Protein AF-A0A938UMV5-F1 (afdb_monomer_lite)

Structure (mmCIF, N/CA/C/O backbone):
data_AF-A0A938UMV5-F1
#
_entry.id   AF-A0A938UMV5-F1
#
loop_
_atom_site.group_PDB
_atom_site.id
_atom_site.type_symbol
_atom_site.label_atom_id
_atom_site.label_alt_id
_atom_site.label_comp_id
_atom_site.label_asym_id
_atom_site.label_entity_id
_atom_site.label_seq_id
_atom_site.pdbx_PDB_ins_code
_atom_site.Cartn_x
_atom_site.Cartn_y
_atom_site.Cartn_z
_atom_site.occupancy
_atom_site.B_iso_or_equiv
_atom_site.auth_seq_id
_atom_site.auth_comp_id
_atom_site.auth_asym_id
_atom_site.auth_atom_id
_atom_site.pdbx_PDB_model_num
ATOM 1 N N . MET A 1 1 ? 3.051 16.834 4.756 1.00 40.03 1 MET A N 1
ATOM 2 C CA . MET A 1 1 ? 2.366 15.626 5.254 1.00 40.03 1 MET A CA 1
ATOM 3 C C . MET A 1 1 ? 1.814 15.990 6.620 1.00 40.03 1 MET A C 1
ATOM 5 O O . MET A 1 1 ? 2.594 16.422 7.460 1.00 40.03 1 MET A O 1
ATOM 9 N N . HIS A 1 2 ? 0.491 15.994 6.785 1.00 41.12 2 HIS A N 1
ATOM 10 C CA . HIS A 1 2 ? -0.139 16.382 8.047 1.00 41.12 2 HIS A CA 1
ATOM 11 C C . HIS A 1 2 ? 0.081 15.260 9.055 1.00 41.12 2 HIS A C 1
ATOM 13 O O . HIS A 1 2 ? -0.549 14.214 8.953 1.00 41.12 2 HIS A O 1
ATOM 19 N N . VAL A 1 3 ? 0.996 15.466 9.998 1.00 47.75 3 VAL A N 1
ATOM 20 C CA . VAL A 1 3 ? 1.009 14.663 11.218 1.00 47.75 3 VAL A CA 1
ATOM 21 C C . VAL A 1 3 ? -0.247 15.066 11.983 1.00 47.75 3 VAL A C 1
ATOM 23 O O . VAL A 1 3 ? -0.374 16.256 12.292 1.00 47.75 3 VAL A O 1
ATOM 26 N N . PRO A 1 4 ? -1.206 14.162 12.240 1.00 54.50 4 PRO A N 1
ATOM 27 C CA . PRO A 1 4 ? -2.363 14.540 13.024 1.00 54.50 4 PRO A CA 1
ATOM 28 C C . PRO A 1 4 ? -1.854 14.935 14.411 1.00 54.50 4 PRO A C 1
ATOM 30 O O . PRO A 1 4 ? -1.289 14.119 15.130 1.00 54.50 4 PRO A O 1
ATOM 33 N N . SER A 1 5 ? -2.053 16.190 14.805 1.00 61.31 5 SER A N 1
ATOM 34 C CA . SER A 1 5 ? -1.908 16.628 16.199 1.00 61.31 5 SER A CA 1
ATOM 35 C C . SER A 1 5 ? -3.094 16.159 17.057 1.00 61.31 5 SER A C 1
ATOM 37 O O . SER A 1 5 ? -3.400 16.769 18.078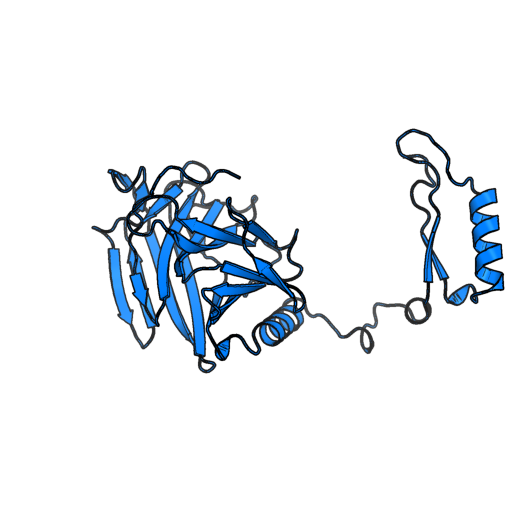 1.00 61.31 5 SER A O 1
ATOM 39 N N . PHE A 1 6 ? -3.831 15.153 16.582 1.00 73.25 6 PHE A N 1
ATOM 40 C CA . PHE A 1 6 ? -5.151 14.768 17.043 1.00 73.25 6 PHE A CA 1
ATOM 41 C C . PHE A 1 6 ? -5.253 13.246 17.084 1.00 73.25 6 PHE A C 1
ATOM 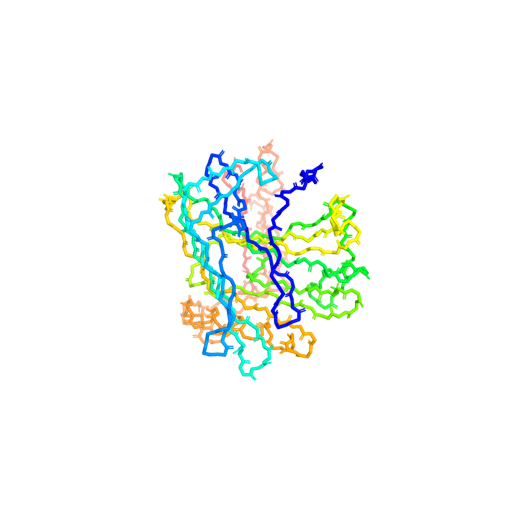43 O O . PHE A 1 6 ? -5.018 12.571 16.082 1.00 73.25 6 PHE A O 1
ATOM 50 N N . ASP A 1 7 ? -5.626 12.729 18.248 1.00 85.50 7 ASP A N 1
ATOM 51 C CA . ASP A 1 7 ? -5.891 11.315 18.475 1.00 85.50 7 ASP A CA 1
ATOM 52 C C . ASP A 1 7 ? -7.374 11.019 18.202 1.00 85.50 7 ASP A C 1
ATOM 54 O O . ASP A 1 7 ? -8.261 11.568 18.859 1.00 85.50 7 ASP A O 1
ATOM 58 N N . LEU A 1 8 ? -7.643 10.145 17.227 1.00 88.19 8 LEU A N 1
ATOM 59 C CA . LEU A 1 8 ? -8.998 9.702 16.877 1.00 88.19 8 LEU A CA 1
ATOM 60 C C . LEU A 1 8 ? -9.601 8.747 17.916 1.00 88.19 8 LEU A C 1
ATOM 62 O O . LEU A 1 8 ? -10.798 8.458 17.840 1.00 88.19 8 LEU A O 1
ATOM 66 N N . ARG A 1 9 ? -8.802 8.296 18.894 1.00 92.81 9 ARG A N 1
ATOM 67 C CA . ARG A 1 9 ? -9.193 7.355 19.949 1.00 92.81 9 ARG A CA 1
ATOM 68 C C . ARG A 1 9 ? -9.832 6.092 19.378 1.00 92.81 9 ARG A C 1
ATOM 70 O O . ARG A 1 9 ? -10.812 5.582 19.915 1.00 92.81 9 ARG A O 1
ATOM 77 N N . ASP A 1 10 ? -9.307 5.620 18.247 1.00 94.75 10 ASP A N 1
ATOM 78 C CA . ASP A 1 10 ? -9.815 4.409 17.611 1.00 94.75 10 ASP A CA 1
ATOM 79 C C . ASP A 1 10 ? -9.652 3.221 18.564 1.00 94.75 10 ASP A C 1
ATOM 81 O O . ASP A 1 10 ? -8.567 3.044 19.131 1.00 94.75 10 ASP A O 1
ATOM 85 N N . PRO A 1 11 ? -10.675 2.364 18.710 1.00 96.19 11 PRO A N 1
ATOM 86 C CA . PRO A 1 11 ? -10.523 1.126 19.452 1.00 96.19 11 PRO A CA 1
ATOM 87 C C . PRO A 1 11 ? -9.389 0.271 18.880 1.00 96.19 11 PRO A C 1
ATOM 89 O O . PRO A 1 11 ? -9.145 0.242 17.666 1.00 96.19 11 PRO A O 1
ATOM 92 N N . VAL A 1 12 ? -8.696 -0.429 19.773 1.00 97.25 12 VAL A N 1
ATOM 93 C CA . VAL A 1 12 ? -7.579 -1.306 19.427 1.00 97.25 12 VAL A CA 1
ATOM 94 C C . VAL A 1 12 ? -7.938 -2.741 19.777 1.00 97.25 12 VAL A C 1
ATOM 96 O O . VAL A 1 12 ? -8.395 -3.020 20.885 1.00 97.25 12 VAL A O 1
ATOM 99 N N . PHE A 1 13 ? -7.713 -3.649 18.835 1.00 97.75 13 PHE A N 1
ATOM 100 C CA . PHE A 1 13 ? -7.966 -5.074 18.996 1.00 97.75 13 PHE A CA 1
ATOM 101 C C . PHE A 1 13 ? -6.672 -5.856 18.888 1.00 97.75 13 PHE A C 1
ATOM 103 O O . PHE A 1 13 ? -5.983 -5.791 17.874 1.00 97.75 13 PHE A O 1
ATOM 110 N N . GLU A 1 14 ? -6.372 -6.626 19.923 1.00 97.31 14 GLU A N 1
ATOM 111 C CA . GLU A 1 14 ? -5.185 -7.468 19.970 1.00 97.31 14 GLU A CA 1
ATOM 112 C C . GLU A 1 14 ? -5.532 -8.863 19.436 1.00 97.31 14 GLU A C 1
ATOM 114 O O . GLU A 1 14 ? -6.402 -9.549 19.979 1.00 97.31 14 GLU A O 1
ATOM 119 N N . ALA A 1 15 ? -4.861 -9.294 18.368 1.00 96.69 15 ALA A N 1
ATOM 120 C CA . ALA A 1 15 ? -5.005 -10.639 17.822 1.00 96.69 15 ALA A CA 1
ATOM 121 C C . ALA A 1 15 ? -3.712 -11.091 17.141 1.00 96.69 15 ALA A C 1
ATOM 123 O O . ALA A 1 15 ? -3.054 -10.314 16.454 1.00 96.69 15 ALA A O 1
ATOM 124 N N . PHE A 1 16 ? -3.341 -12.361 17.328 1.00 96.25 16 PHE A N 1
ATOM 125 C CA . PHE A 1 16 ? -2.153 -12.965 16.705 1.00 96.25 16 PHE A CA 1
ATOM 126 C C . PHE A 1 16 ? -0.855 -12.150 16.901 1.00 96.25 16 PHE A C 1
ATOM 128 O O . PHE A 1 16 ? 0.002 -12.099 16.024 1.00 96.25 16 PHE A O 1
ATOM 135 N N . GLY A 1 17 ? -0.718 -11.483 18.053 1.00 94.62 17 GLY A N 1
ATOM 136 C CA . GLY A 1 17 ? 0.448 -10.659 18.386 1.00 94.62 17 GLY A CA 1
ATOM 137 C C . GLY A 1 17 ? 0.487 -9.280 17.717 1.00 94.62 17 GLY A C 1
ATOM 138 O O . GLY A 1 17 ? 1.512 -8.604 17.810 1.00 94.62 17 GLY A O 1
ATOM 139 N N . PHE A 1 18 ? -0.584 -8.854 17.046 1.00 97.50 18 PHE A N 1
ATOM 140 C CA . PHE A 1 18 ? -0.736 -7.523 16.459 1.00 97.50 18 PHE A CA 1
ATOM 141 C C . PHE A 1 18 ? -1.873 -6.744 17.122 1.00 97.50 18 PHE A C 1
ATOM 143 O O . PHE A 1 18 ? -2.911 -7.315 17.457 1.00 97.50 18 PHE A O 1
ATOM 150 N N . ALA A 1 19 ? -1.686 -5.427 17.201 1.00 97.81 19 ALA A N 1
ATOM 151 C CA . ALA A 1 19 ? -2.684 -4.468 17.644 1.00 97.81 19 ALA A CA 1
ATOM 152 C C . ALA A 1 19 ? -3.314 -3.780 16.423 1.00 97.81 19 ALA A C 1
ATOM 154 O O . ALA A 1 19 ? -2.646 -3.006 15.732 1.00 97.81 19 ALA A O 1
ATOM 155 N N . PHE A 1 20 ? -4.585 -4.063 16.147 1.00 98.12 20 PHE A N 1
ATOM 156 C CA . PHE A 1 20 ? -5.313 -3.549 14.988 1.00 98.12 20 PHE A CA 1
ATOM 157 C C . PHE A 1 20 ? -6.275 -2.423 15.367 1.00 98.12 20 PHE A C 1
ATOM 159 O O . PHE A 1 20 ? -7.054 -2.556 16.308 1.00 98.12 20 PHE A O 1
ATOM 166 N N . SER A 1 21 ? -6.310 -1.367 14.560 1.00 97.94 21 SER A N 1
ATOM 167 C CA . SER A 1 21 ? -7.427 -0.416 14.495 1.00 97.94 21 SER A CA 1
ATOM 168 C C . SER A 1 21 ? -7.918 -0.284 13.061 1.00 97.94 21 SER A C 1
ATOM 170 O O . SER A 1 21 ? -7.196 -0.598 12.115 1.00 97.94 21 SER A O 1
ATOM 172 N N . VAL A 1 22 ? -9.144 0.206 12.892 1.00 98.19 22 VAL A N 1
ATOM 173 C CA . VAL A 1 22 ? -9.749 0.403 11.574 1.00 98.19 22 VAL A CA 1
ATOM 174 C C . VAL A 1 22 ? -10.335 1.803 11.471 1.00 98.19 22 VAL A C 1
ATOM 176 O O . VAL A 1 22 ? -11.007 2.261 12.393 1.00 98.19 22 VAL A O 1
ATOM 179 N N . GLN A 1 23 ? -10.106 2.450 10.330 1.00 98.06 23 GLN A N 1
ATOM 180 C CA . GLN A 1 23 ? -10.763 3.694 9.946 1.00 98.06 23 GLN A CA 1
ATOM 181 C C . GLN A 1 23 ? -11.429 3.549 8.574 1.00 98.06 23 GLN A C 1
ATOM 183 O O . GLN A 1 23 ? -10.901 2.895 7.666 1.00 98.06 23 GLN A O 1
ATOM 188 N N . VAL A 1 24 ? -12.569 4.214 8.411 1.00 98.38 24 VAL A N 1
ATOM 189 C CA . VAL A 1 24 ? -13.310 4.336 7.153 1.00 98.38 24 VAL A CA 1
ATOM 190 C C . VAL A 1 24 ? -13.239 5.791 6.713 1.00 98.38 24 VAL A C 1
ATOM 192 O O . VAL A 1 24 ? -13.681 6.686 7.431 1.00 98.38 24 VAL A O 1
ATOM 195 N N . VAL A 1 25 ? -12.659 6.046 5.545 1.00 97.88 25 VAL A N 1
ATOM 196 C CA . VAL A 1 25 ? -12.483 7.400 5.013 1.00 97.88 25 VAL A CA 1
ATOM 197 C C . VAL A 1 25 ? -13.457 7.595 3.864 1.00 97.88 25 VAL A C 1
ATOM 199 O O . VAL A 1 25 ? -13.365 6.931 2.829 1.00 97.88 25 VAL A O 1
ATOM 202 N N . THR A 1 26 ? -14.386 8.523 4.036 1.00 98.00 26 THR A N 1
ATOM 203 C CA . THR A 1 26 ? -15.354 8.910 3.012 1.00 98.00 26 THR A CA 1
ATOM 204 C C . THR A 1 26 ? -14.913 10.185 2.306 1.00 98.00 26 THR A C 1
ATOM 206 O O . THR A 1 26 ? -13.878 10.779 2.616 1.00 98.00 26 THR A O 1
ATOM 209 N N . LEU A 1 27 ? -15.699 10.624 1.326 1.00 96.25 27 LEU A N 1
ATOM 210 C CA . LEU A 1 27 ? -15.511 11.937 0.706 1.00 96.25 27 LEU A CA 1
ATOM 211 C C . LEU A 1 27 ? -15.832 13.108 1.648 1.00 96.25 27 LEU A C 1
ATOM 213 O O . LEU A 1 27 ? -15.450 14.236 1.345 1.00 96.25 27 LEU A O 1
ATOM 217 N N . ALA A 1 28 ? -16.533 12.856 2.756 1.00 95.94 28 ALA A N 1
ATOM 218 C CA . ALA A 1 28 ? -16.971 13.888 3.690 1.00 95.94 28 ALA A CA 1
ATOM 219 C C . ALA A 1 28 ? -16.242 13.838 5.037 1.00 95.94 28 ALA A C 1
ATOM 221 O O . ALA A 1 28 ? -16.106 14.875 5.683 1.00 95.94 28 ALA A O 1
ATOM 222 N N . ASN A 1 29 ? -15.796 12.659 5.483 1.00 95.56 29 ASN A N 1
ATOM 223 C CA . ASN A 1 29 ? -15.302 12.485 6.844 1.00 95.56 29 ASN A CA 1
ATOM 224 C C . ASN A 1 29 ? -14.325 11.306 6.992 1.00 95.56 29 ASN A C 1
ATOM 226 O O . ASN A 1 29 ? -14.185 10.458 6.109 1.00 95.56 29 ASN A O 1
ATOM 230 N N . VAL A 1 30 ? -13.668 11.245 8.150 1.00 95.75 30 VAL A N 1
ATOM 231 C CA . VAL A 1 30 ? -12.916 10.080 8.623 1.00 95.75 30 VAL A CA 1
ATOM 232 C C . VAL A 1 30 ? -13.626 9.527 9.848 1.00 95.75 30 VAL A C 1
ATOM 234 O O . VAL A 1 30 ? -13.804 10.228 10.845 1.00 95.75 30 VAL A O 1
ATOM 237 N N . TYR A 1 31 ? -13.994 8.256 9.774 1.00 97.69 31 TYR A N 1
ATOM 238 C CA . TYR A 1 31 ? -14.643 7.539 10.854 1.00 97.69 31 TYR A CA 1
ATOM 239 C C . TYR A 1 31 ? -13.695 6.515 11.468 1.00 97.69 31 TYR A C 1
ATOM 241 O O . TYR A 1 31 ? -13.081 5.727 10.750 1.00 97.69 31 TYR A O 1
ATOM 249 N N . GLY A 1 32 ? -13.627 6.492 12.794 1.00 96.94 32 GLY A N 1
ATOM 250 C CA . GLY A 1 32 ? -13.288 5.285 13.536 1.00 96.94 32 GLY A CA 1
ATOM 251 C C . GLY A 1 32 ? -14.525 4.395 13.679 1.00 96.94 32 GLY A C 1
ATOM 252 O O . GLY A 1 32 ? -15.639 4.760 13.295 1.00 96.94 32 GLY A O 1
ATOM 253 N N . ILE A 1 33 ? -14.349 3.220 14.261 1.00 97.00 33 ILE A N 1
ATOM 254 C CA . ILE A 1 33 ? -15.467 2.347 14.643 1.00 97.00 33 ILE A CA 1
ATOM 255 C C . ILE A 1 33 ? -16.024 2.756 16.013 1.00 97.00 33 ILE A C 1
ATOM 257 O O . ILE A 1 33 ? -15.273 3.217 16.872 1.00 97.00 33 ILE A O 1
ATOM 261 N N . ASP A 1 34 ? -17.325 2.559 16.226 1.00 97.69 34 ASP A N 1
ATOM 262 C CA . ASP A 1 34 ? -17.979 2.827 17.510 1.00 97.69 34 ASP A CA 1
ATOM 263 C C . ASP A 1 34 ? -17.745 1.667 18.503 1.00 97.69 34 ASP A C 1
ATOM 265 O O . ASP A 1 34 ? -18.286 0.573 18.288 1.00 97.69 34 ASP A O 1
ATOM 269 N N . PRO A 1 35 ? -16.985 1.858 19.599 1.00 96.25 35 PRO A N 1
ATOM 270 C CA . PRO A 1 35 ? -16.697 0.790 20.556 1.00 96.25 35 PRO A CA 1
ATOM 271 C C . PRO A 1 35 ? -17.947 0.229 21.243 1.00 96.25 35 PRO A C 1
ATOM 273 O O . PRO A 1 35 ? -17.983 -0.962 21.545 1.00 96.25 35 PRO A O 1
ATOM 276 N N . GLU A 1 36 ? -18.990 1.037 21.454 1.00 97.00 36 GLU A N 1
ATOM 277 C CA . GLU A 1 36 ? -20.221 0.600 22.134 1.00 97.00 36 GLU A CA 1
ATOM 278 C C . GLU A 1 36 ? -21.055 -0.347 21.261 1.00 97.00 36 GLU A C 1
ATOM 280 O O . GLU A 1 36 ? -21.843 -1.154 21.759 1.00 97.00 36 GLU A O 1
ATOM 285 N N . ARG A 1 37 ? -20.856 -0.279 19.941 1.00 97.56 37 ARG A N 1
ATOM 286 C CA . ARG A 1 37 ? -21.568 -1.080 18.937 1.00 97.56 37 ARG A CA 1
ATOM 287 C C . ARG A 1 37 ? -20.663 -2.073 18.216 1.00 97.56 37 ARG A C 1
ATOM 289 O O . ARG A 1 37 ? -21.016 -2.542 17.126 1.00 97.56 37 ARG A O 1
ATOM 296 N N . THR A 1 38 ? -19.535 -2.415 18.835 1.00 98.12 38 THR A N 1
ATOM 297 C CA . THR A 1 38 ? -18.531 -3.331 18.294 1.00 98.12 38 THR A CA 1
ATOM 298 C C . THR A 1 38 ? -18.399 -4.594 19.135 1.00 98.12 38 THR A C 1
ATOM 300 O O . THR A 1 38 ? -18.443 -4.565 20.363 1.00 98.12 38 THR A O 1
ATOM 303 N N . ARG A 1 39 ? -18.212 -5.734 18.465 1.00 97.50 39 ARG A N 1
ATOM 304 C CA . ARG A 1 39 ? -17.871 -7.012 19.095 1.00 97.50 39 ARG A CA 1
ATOM 305 C C . ARG A 1 39 ? -16.661 -7.625 18.410 1.00 97.50 39 ARG A C 1
ATOM 307 O O . ARG A 1 39 ? -16.662 -7.789 17.193 1.00 97.50 39 ARG A O 1
ATOM 314 N N . ALA A 1 40 ? -15.676 -8.020 19.206 1.00 97.25 40 ALA A N 1
ATOM 315 C CA . ALA A 1 40 ? -14.508 -8.772 18.771 1.00 97.25 40 ALA A CA 1
ATOM 316 C C . ALA A 1 40 ? -14.552 -10.183 19.370 1.00 97.25 40 ALA A C 1
ATOM 318 O O . ALA A 1 40 ? -14.845 -10.338 20.555 1.00 97.25 40 ALA A O 1
ATOM 319 N N . HIS A 1 41 ? -14.321 -11.211 18.559 1.00 97.38 41 HIS A N 1
ATOM 320 C CA . HIS A 1 41 ? -14.395 -12.608 18.990 1.00 97.38 41 HIS A CA 1
ATOM 321 C C . HIS A 1 41 ? -13.581 -13.527 18.074 1.00 97.38 41 HIS A C 1
ATOM 323 O O . HIS A 1 41 ? -13.258 -13.174 16.942 1.00 97.38 41 HIS A O 1
ATOM 329 N N . GLY A 1 42 ? -13.251 -14.719 18.574 1.00 96.38 42 GLY A N 1
ATOM 330 C CA . GLY A 1 42 ? -12.723 -15.800 17.748 1.00 96.38 42 GLY A CA 1
ATOM 331 C C . GLY A 1 42 ? -13.855 -16.562 17.054 1.00 96.38 42 GLY A C 1
ATOM 332 O O . GLY A 1 42 ? -14.858 -16.882 17.690 1.00 96.38 42 GLY A O 1
ATOM 333 N N . GLU A 1 43 ? -13.691 -16.878 15.772 1.00 93.19 43 GLU A N 1
ATOM 334 C CA . GLU A 1 43 ? -14.655 -17.644 14.975 1.00 93.19 43 GLU A CA 1
ATOM 335 C C . GLU A 1 43 ? -13.909 -18.581 14.012 1.00 93.19 43 GLU A C 1
ATOM 337 O O . GLU A 1 43 ? -13.274 -18.134 13.058 1.00 93.19 43 GLU A O 1
ATOM 342 N N . GLY A 1 44 ? -13.966 -19.896 14.259 1.00 88.81 44 GLY A N 1
ATOM 343 C CA . GLY A 1 44 ? -13.383 -20.899 13.355 1.00 88.81 44 GLY A CA 1
ATOM 344 C C . GLY A 1 44 ? -11.866 -20.774 13.158 1.00 88.81 44 GLY A C 1
ATOM 345 O O . GLY A 1 44 ? -11.381 -20.973 12.051 1.00 88.81 44 GLY A O 1
ATOM 346 N N . GLY A 1 45 ? -11.122 -20.393 14.202 1.00 92.50 45 GLY A N 1
ATOM 347 C CA . GLY A 1 45 ? -9.674 -20.148 14.121 1.00 92.50 45 GLY A CA 1
ATOM 348 C C . GLY A 1 45 ? -9.290 -18.771 13.566 1.00 92.50 45 GLY A C 1
ATOM 349 O O . GLY A 1 45 ? -8.113 -18.423 13.585 1.00 92.50 45 GLY A O 1
ATOM 350 N N . ALA A 1 46 ? -10.265 -17.969 13.133 1.00 97.06 46 ALA A N 1
ATOM 351 C CA . ALA A 1 46 ? -10.080 -16.571 12.771 1.00 97.06 46 ALA A CA 1
ATOM 352 C C . ALA A 1 46 ? -10.391 -15.644 13.952 1.00 97.06 46 ALA A C 1
ATOM 354 O O . ALA A 1 46 ? -11.131 -16.005 14.870 1.00 97.06 46 ALA A O 1
ATOM 355 N N . PHE A 1 47 ? -9.879 -14.420 13.890 1.00 98.38 47 PHE A N 1
ATOM 356 C CA . PHE A 1 47 ? -10.308 -13.312 14.735 1.00 98.38 47 PHE A CA 1
ATOM 357 C C . PHE A 1 47 ? -11.215 -12.380 13.932 1.00 98.38 47 PHE A C 1
ATOM 359 O O . PHE A 1 47 ? -10.870 -11.988 12.817 1.00 98.38 47 PHE A O 1
ATOM 366 N N . VAL A 1 48 ? -12.375 -12.033 14.485 1.00 98.56 48 VAL A N 1
ATOM 367 C CA . VAL A 1 48 ? -13.404 -11.248 13.798 1.00 98.56 48 VAL A CA 1
ATOM 368 C C . VAL A 1 48 ? -13.830 -10.072 14.666 1.00 98.56 48 VAL A C 1
ATOM 370 O O . VAL A 1 48 ? -14.232 -10.247 15.818 1.00 98.56 48 VAL A O 1
ATOM 373 N N . VAL A 1 49 ? -13.808 -8.875 14.085 1.00 98.56 49 VAL A N 1
ATOM 374 C CA . VAL A 1 49 ? -14.396 -7.658 14.647 1.00 98.56 49 VAL A CA 1
ATOM 375 C C . VAL A 1 49 ? -15.580 -7.262 13.779 1.00 98.56 49 VAL A C 1
ATOM 377 O O . VAL A 1 49 ? -15.415 -7.025 12.586 1.00 98.56 49 VAL A O 1
ATOM 380 N N . ARG A 1 50 ? -16.766 -7.167 14.382 1.00 98.56 50 ARG A N 1
ATOM 381 C CA . ARG A 1 50 ? -17.984 -6.658 13.740 1.00 98.56 50 ARG A CA 1
ATOM 382 C C . ARG A 1 50 ? -18.464 -5.419 14.478 1.00 98.56 50 ARG A C 1
ATOM 384 O O . ARG A 1 50 ? -18.800 -5.496 15.661 1.00 98.56 50 ARG A O 1
ATOM 391 N N . ALA A 1 51 ? -18.518 -4.301 13.771 1.00 98.38 51 ALA A N 1
ATOM 392 C CA . ALA A 1 51 ? -19.067 -3.039 14.237 1.00 98.38 51 ALA A CA 1
ATOM 393 C C . ALA A 1 51 ? -20.357 -2.724 13.475 1.00 98.38 51 ALA A C 1
ATOM 395 O O . ALA A 1 51 ? -20.408 -2.843 12.252 1.00 98.38 51 ALA A O 1
ATOM 396 N N . SER A 1 52 ? -21.394 -2.301 14.199 1.00 98.19 52 SER A N 1
ATOM 397 C CA . SER A 1 52 ? -22.670 -1.837 13.621 1.00 98.19 52 SER A CA 1
ATOM 398 C C . SER A 1 52 ? -22.863 -0.321 13.742 1.00 98.19 52 SER A C 1
ATOM 400 O O . SER A 1 52 ? -23.978 0.182 13.601 1.00 98.19 52 SER A O 1
ATOM 402 N N . GLY A 1 53 ? -21.787 0.398 14.055 1.00 97.88 53 GLY A N 1
ATOM 403 C CA . GLY A 1 53 ? -21.758 1.847 14.167 1.00 97.88 53 GLY A CA 1
ATOM 404 C C . GLY A 1 53 ? -20.356 2.382 13.904 1.00 97.88 53 GLY A C 1
ATOM 405 O O . GLY A 1 53 ? -19.355 1.683 14.094 1.00 97.88 53 GLY A O 1
ATOM 406 N N . LEU A 1 54 ? -20.311 3.632 13.465 1.00 98.31 54 LEU A N 1
ATOM 407 C CA . LEU A 1 54 ? -19.099 4.401 13.223 1.00 98.31 54 LEU A CA 1
ATOM 408 C C . LEU A 1 54 ? -19.046 5.589 14.189 1.00 98.31 54 LEU A C 1
ATOM 410 O O . LEU A 1 54 ? -20.065 5.991 14.757 1.00 98.31 54 LEU A O 1
ATOM 414 N N . ALA A 1 55 ? -17.867 6.173 14.369 1.00 97.75 55 ALA A N 1
ATOM 415 C CA . ALA A 1 55 ? -17.677 7.331 15.229 1.00 97.75 55 ALA A CA 1
ATOM 416 C C . ALA A 1 55 ? -16.682 8.333 14.634 1.00 97.75 55 ALA A C 1
ATOM 418 O O . ALA A 1 55 ? -15.740 7.954 13.944 1.00 97.75 55 ALA A O 1
ATOM 419 N N . SER A 1 56 ? -16.875 9.621 14.910 1.00 95.81 56 SER A N 1
ATOM 420 C CA . SER A 1 56 ? -15.974 10.699 14.475 1.00 95.81 56 SER A CA 1
ATOM 421 C C . SER A 1 56 ? -15.599 11.619 15.638 1.00 95.81 56 SER A C 1
ATOM 423 O O . SER A 1 56 ? -16.005 11.404 16.785 1.00 95.81 56 SER A O 1
ATOM 425 N N . ALA A 1 57 ? -14.783 12.638 15.344 1.00 92.62 57 ALA A N 1
ATOM 426 C CA . ALA A 1 57 ? -14.362 13.661 16.304 1.00 92.62 57 ALA A CA 1
ATOM 427 C C . ALA A 1 57 ? -13.735 13.080 17.591 1.00 92.62 57 ALA A C 1
ATOM 429 O O . ALA A 1 57 ? -13.996 13.550 18.697 1.00 92.62 57 ALA A O 1
ATOM 430 N N . GLY A 1 58 ? -12.903 12.040 17.462 1.00 91.12 58 GLY A N 1
ATOM 431 C CA . GLY A 1 58 ? -12.255 11.412 18.618 1.00 91.12 58 GLY A CA 1
ATOM 432 C C . GLY A 1 58 ? -13.229 10.624 19.495 1.00 91.12 58 GLY A C 1
ATOM 433 O O . GLY A 1 58 ? -13.177 10.739 20.718 1.00 91.12 58 GLY A O 1
ATOM 434 N N . GLN A 1 59 ? -14.140 9.866 18.873 1.00 95.19 59 GLN A N 1
ATOM 435 C CA . GLN A 1 59 ? -15.189 9.082 19.541 1.00 95.19 59 GLN A CA 1
ATOM 436 C C . GLN A 1 59 ? -16.263 9.922 20.256 1.00 95.19 59 GLN A C 1
ATOM 438 O O . GLN A 1 59 ? -16.897 9.439 21.194 1.00 95.19 59 GLN A O 1
ATOM 443 N N . GLN A 1 60 ? -16.509 11.165 19.833 1.00 94.62 60 GLN A N 1
ATOM 444 C CA . GLN A 1 60 ? -17.536 12.031 20.442 1.00 94.62 60 GLN A CA 1
ATOM 445 C C . GLN A 1 60 ? -18.882 11.966 19.720 1.00 94.62 60 GLN A C 1
ATOM 447 O O . GLN A 1 60 ? -19.929 12.078 20.350 1.00 94.62 60 GLN A O 1
ATOM 452 N N . GLU A 1 61 ? -18.865 11.745 18.409 1.00 96.69 61 GLU A N 1
ATOM 453 C CA . GLU A 1 61 ? -20.074 11.684 17.590 1.00 96.69 61 GLU A CA 1
ATOM 454 C C . GLU A 1 61 ? -20.282 10.267 17.068 1.00 96.69 61 GLU A C 1
ATOM 456 O O . GLU A 1 61 ? -19.322 9.595 16.689 1.00 96.69 61 GLU A O 1
ATOM 461 N N . ARG A 1 62 ? -21.536 9.805 17.066 1.00 97.62 62 ARG A N 1
ATOM 462 C CA . ARG A 1 62 ? -21.935 8.468 16.613 1.00 97.62 62 ARG A CA 1
ATOM 463 C C . ARG A 1 62 ? -22.650 8.562 15.276 1.00 97.62 62 ARG A C 1
ATOM 465 O O . ARG A 1 62 ? -23.511 9.418 15.092 1.00 97.62 62 ARG A O 1
ATOM 472 N N . HIS A 1 63 ? -22.323 7.644 14.377 1.00 97.94 63 HIS A N 1
ATOM 473 C CA . HIS A 1 63 ? -22.805 7.629 13.001 1.00 97.94 63 HIS A CA 1
ATOM 474 C C . HIS A 1 63 ? -23.299 6.231 12.610 1.00 97.94 63 HIS A C 1
ATOM 476 O O . HIS A 1 63 ? -22.778 5.226 13.111 1.00 97.94 63 HIS A O 1
ATOM 482 N N . PRO A 1 64 ? -24.307 6.129 11.724 1.00 98.00 64 PRO A N 1
ATOM 483 C CA . PRO A 1 64 ? -24.677 4.850 11.137 1.00 98.00 64 PRO A CA 1
ATOM 484 C C . PRO A 1 64 ? -23.574 4.351 10.196 1.00 98.00 64 PRO A C 1
ATOM 486 O O . PRO A 1 64 ? -22.789 5.130 9.664 1.00 98.00 64 PRO A O 1
ATOM 489 N N . GLY A 1 65 ? -23.533 3.039 9.992 1.00 98.19 65 GLY A N 1
ATOM 490 C CA . GLY A 1 65 ? -22.530 2.365 9.176 1.00 98.19 65 GLY A CA 1
ATOM 491 C C . GLY A 1 65 ? -22.134 1.036 9.800 1.00 98.19 65 GLY A C 1
ATOM 492 O O . GLY A 1 65 ? -22.583 0.686 10.895 1.00 98.19 65 GLY A O 1
ATOM 493 N N . SER A 1 66 ? -21.298 0.285 9.101 1.00 98.56 66 SER A N 1
ATOM 494 C CA . SER A 1 66 ? -20.795 -0.991 9.589 1.00 98.56 66 SER A CA 1
ATOM 495 C C . SER A 1 66 ? -19.347 -1.198 9.180 1.00 98.56 66 SER A C 1
ATOM 497 O O . SER A 1 66 ? -18.845 -0.588 8.237 1.00 98.56 66 SER A O 1
ATOM 499 N N . CYS A 1 67 ? -18.652 -2.045 9.926 1.00 98.56 67 CYS A N 1
ATOM 500 C CA . CYS A 1 67 ? -17.304 -2.459 9.586 1.00 98.56 67 CYS A CA 1
ATOM 501 C C . CYS A 1 67 ? -17.094 -3.900 10.034 1.00 98.56 67 CYS A C 1
ATOM 503 O O . CYS A 1 67 ? -17.421 -4.258 11.167 1.00 98.56 67 CYS A O 1
ATOM 505 N N . GLU A 1 68 ? -16.516 -4.715 9.160 1.00 98.69 68 GLU A N 1
ATOM 506 C CA . GLU A 1 68 ? -16.077 -6.064 9.483 1.00 98.69 68 GLU A CA 1
ATOM 507 C C . GLU A 1 68 ? -14.591 -6.207 9.164 1.00 98.69 68 GLU A C 1
ATOM 509 O O . GLU A 1 68 ? -14.170 -6.013 8.024 1.00 98.69 68 GLU A O 1
ATOM 514 N N . LEU A 1 69 ? -13.810 -6.555 10.184 1.00 98.69 69 LEU A N 1
ATOM 515 C CA . LEU A 1 69 ? -12.421 -6.973 10.057 1.00 98.69 69 LEU A CA 1
ATOM 516 C C . LEU A 1 69 ? -12.351 -8.460 10.385 1.00 98.69 69 LEU A C 1
ATOM 518 O O . LEU A 1 69 ? -12.751 -8.876 11.472 1.00 98.69 69 LEU A O 1
ATOM 522 N N . ARG A 1 70 ? -11.792 -9.250 9.476 1.00 98.56 70 ARG A N 1
ATOM 523 C CA . ARG A 1 70 ? -11.536 -10.674 9.685 1.00 98.56 70 ARG A CA 1
ATOM 524 C C . ARG A 1 70 ? -10.061 -10.966 9.450 1.00 98.56 70 ARG A C 1
ATOM 526 O O . ARG A 1 70 ? -9.527 -10.616 8.403 1.00 98.56 70 ARG A O 1
ATOM 533 N N . VAL A 1 71 ? -9.421 -11.595 10.431 1.00 98.56 71 VAL A N 1
ATOM 534 C CA . VAL A 1 71 ? -7.995 -11.939 10.438 1.00 98.56 71 VAL A CA 1
ATOM 535 C C . VAL A 1 71 ? -7.858 -13.452 10.554 1.00 98.56 71 VAL A C 1
ATOM 537 O O . VAL A 1 71 ? -8.296 -14.045 11.540 1.00 98.56 71 VAL A O 1
ATOM 540 N N . GLU A 1 72 ? -7.254 -14.074 9.551 1.00 97.94 72 GLU A N 1
ATOM 541 C CA . GLU A 1 72 ? -7.102 -15.523 9.440 1.00 97.94 72 GLU A CA 1
ATOM 542 C C . GLU A 1 72 ? -5.616 -15.895 9.407 1.00 97.94 72 GLU A C 1
ATOM 544 O O . GLU A 1 72 ? -4.875 -15.346 8.588 1.00 97.94 72 GLU A O 1
ATOM 549 N N . PRO A 1 73 ? -5.149 -16.820 10.259 1.00 96.50 73 PRO A N 1
ATOM 550 C CA . PRO A 1 73 ? -3.795 -17.335 10.146 1.00 96.50 73 PRO A CA 1
ATOM 551 C C . PRO A 1 73 ? -3.669 -18.209 8.893 1.00 96.50 73 PRO A C 1
ATOM 553 O O . PRO A 1 73 ? -4.508 -19.071 8.626 1.00 96.50 73 PRO A O 1
ATOM 556 N N . ALA A 1 74 ? -2.604 -17.997 8.129 1.00 92.06 74 ALA A N 1
ATOM 557 C CA . ALA A 1 74 ? -2.223 -18.829 7.002 1.00 92.06 74 ALA A CA 1
ATOM 558 C C . ALA A 1 74 ? -1.221 -19.917 7.449 1.00 92.06 74 ALA A C 1
ATOM 560 O O . ALA A 1 74 ? -0.514 -19.737 8.445 1.00 92.06 74 ALA A O 1
ATOM 561 N N . PRO A 1 75 ? -1.131 -21.058 6.734 1.00 87.00 75 PRO A N 1
ATOM 562 C CA . PRO A 1 75 ? -0.232 -22.155 7.108 1.00 87.00 75 PRO A CA 1
ATOM 563 C C . PRO A 1 75 ? 1.258 -21.785 7.152 1.00 87.00 75 PRO A C 1
ATOM 565 O O . PRO A 1 75 ? 2.034 -22.459 7.822 1.00 87.00 75 PRO A O 1
ATOM 568 N N . ASP A 1 76 ? 1.655 -20.732 6.439 1.00 87.62 76 ASP A N 1
ATOM 569 C CA . ASP A 1 76 ? 3.018 -20.189 6.386 1.00 87.62 76 ASP A CA 1
ATOM 570 C C . ASP A 1 76 ? 3.335 -19.219 7.543 1.00 87.62 76 ASP A C 1
ATOM 572 O O . ASP A 1 76 ? 4.425 -18.654 7.598 1.00 87.62 76 ASP A O 1
ATOM 576 N N . GLY A 1 77 ? 2.398 -19.026 8.478 1.00 90.62 77 GLY A N 1
ATOM 577 C CA . GLY A 1 77 ? 2.544 -18.124 9.619 1.00 90.62 77 GLY A CA 1
ATOM 578 C C . GLY A 1 77 ? 2.196 -16.664 9.318 1.00 90.62 77 GLY A C 1
ATOM 579 O O . GLY A 1 77 ? 2.210 -15.844 10.237 1.00 90.62 77 GLY A O 1
ATOM 580 N N . ALA A 1 78 ? 1.851 -16.322 8.073 1.00 96.81 78 ALA A N 1
ATOM 581 C CA . ALA A 1 78 ? 1.304 -15.011 7.751 1.00 96.81 78 ALA A CA 1
ATOM 582 C C . ALA A 1 78 ? -0.163 -14.894 8.202 1.00 96.81 78 ALA A C 1
ATOM 584 O O . ALA A 1 78 ? -0.845 -15.877 8.484 1.00 96.81 78 ALA A O 1
ATOM 585 N N . LEU A 1 79 ? -0.673 -13.670 8.252 1.00 98.19 79 LEU A N 1
ATOM 586 C CA . LEU A 1 79 ? -2.068 -13.355 8.525 1.00 98.19 79 LEU A CA 1
ATOM 587 C C . LEU A 1 79 ? -2.714 -12.839 7.251 1.00 98.19 79 LEU A C 1
ATOM 589 O O . LEU A 1 79 ? -2.230 -11.878 6.655 1.00 98.19 79 LEU A O 1
ATOM 593 N N . ARG A 1 80 ? -3.828 -13.440 6.853 1.00 98.19 80 ARG A N 1
ATOM 594 C CA . ARG A 1 80 ? -4.684 -12.947 5.782 1.00 98.19 80 ARG A CA 1
ATOM 595 C C . ARG A 1 80 ? -5.817 -12.129 6.378 1.00 98.19 80 ARG A C 1
ATOM 597 O O . ARG A 1 80 ? -6.500 -12.575 7.294 1.00 98.19 80 ARG A O 1
ATOM 604 N N . ILE A 1 81 ? -6.018 -10.930 5.856 1.00 98.50 81 ILE A N 1
ATOM 605 C CA . ILE A 1 81 ? -6.958 -9.964 6.403 1.00 98.50 81 ILE A CA 1
ATOM 606 C C . ILE A 1 81 ? -7.958 -9.547 5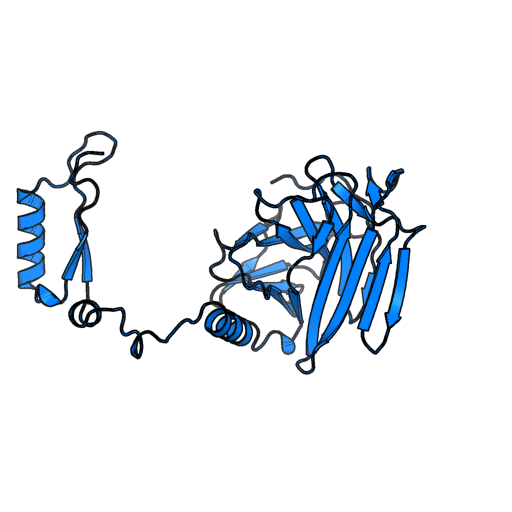.339 1.00 98.50 81 ILE A C 1
ATOM 608 O O . ILE A 1 81 ? -7.597 -9.203 4.212 1.00 98.50 81 ILE A O 1
ATOM 612 N N . HIS A 1 82 ? -9.219 -9.552 5.747 1.00 98.44 82 HIS A N 1
ATOM 613 C CA . HIS A 1 82 ? -10.359 -9.090 4.981 1.00 98.44 82 HIS A CA 1
ATOM 614 C C . HIS A 1 82 ? -10.997 -7.916 5.718 1.00 98.44 82 HIS A C 1
ATOM 616 O O . HIS A 1 82 ? -11.209 -7.982 6.932 1.00 98.44 82 HIS A O 1
ATOM 622 N N . LEU A 1 83 ? -11.279 -6.841 4.985 1.00 98.56 83 LEU A N 1
ATOM 623 C CA . LEU A 1 83 ? -11.862 -5.626 5.535 1.00 98.56 83 LEU A CA 1
ATOM 624 C C . LEU A 1 83 ? -12.992 -5.136 4.632 1.00 98.56 83 LEU A C 1
ATOM 626 O O . LEU A 1 83 ? -12.774 -4.840 3.455 1.00 98.56 83 LEU A O 1
ATOM 630 N N . ARG A 1 84 ? -14.187 -5.020 5.209 1.00 98.62 84 ARG A N 1
ATOM 631 C CA . ARG A 1 84 ? -15.366 -4.441 4.564 1.00 98.62 84 ARG A CA 1
ATOM 632 C C . ARG A 1 84 ? -15.948 -3.344 5.439 1.00 98.62 84 ARG A C 1
ATOM 634 O O . ARG A 1 84 ? -15.967 -3.472 6.661 1.00 98.62 84 ARG A O 1
ATOM 641 N N . ALA A 1 85 ? -16.446 -2.290 4.810 1.00 98.69 85 ALA A N 1
ATOM 642 C CA . ALA A 1 85 ? -17.107 -1.193 5.490 1.00 98.69 85 ALA A CA 1
ATOM 643 C C . ALA A 1 85 ? -18.336 -0.700 4.724 1.00 98.69 85 ALA A C 1
ATOM 645 O O . ALA A 1 85 ? -18.412 -0.803 3.498 1.00 98.69 85 ALA A O 1
ATOM 646 N N . GLU A 1 86 ? -19.262 -0.116 5.472 1.00 98.69 86 GLU A N 1
ATOM 647 C CA . GLU A 1 86 ? -20.401 0.644 4.979 1.00 98.69 86 GLU A CA 1
ATOM 648 C C . GLU A 1 86 ? -20.469 1.979 5.724 1.00 98.69 86 GLU A C 1
ATOM 650 O O . GLU A 1 86 ? -20.319 2.012 6.948 1.00 98.69 86 GLU A O 1
ATOM 655 N N . ALA A 1 87 ? -20.709 3.073 5.004 1.00 98.50 87 ALA A N 1
ATOM 656 C CA . ALA A 1 87 ? -20.798 4.416 5.567 1.00 98.50 87 ALA A CA 1
ATOM 657 C C . ALA A 1 87 ? -21.922 5.245 4.909 1.00 98.50 87 ALA A C 1
ATOM 659 O O . ALA A 1 87 ? -22.390 4.910 3.816 1.00 98.50 87 ALA A O 1
ATOM 660 N N . PRO A 1 88 ? -22.368 6.347 5.545 1.00 97.06 88 PRO A N 1
ATOM 661 C CA . PRO A 1 88 ? -23.445 7.187 5.012 1.00 97.06 88 PRO A CA 1
ATOM 662 C C . PRO A 1 88 ? -23.064 7.892 3.703 1.00 97.06 88 PRO A C 1
ATOM 664 O O . PRO A 1 88 ? -23.901 8.079 2.811 1.00 97.06 88 PRO A O 1
ATOM 667 N N . GLU A 1 89 ? -21.796 8.271 3.561 1.00 98.12 89 GLU A N 1
ATOM 668 C CA . GLU A 1 89 ? -21.238 8.898 2.368 1.00 98.12 89 GLU A CA 1
ATOM 669 C C . GLU A 1 89 ? -20.386 7.913 1.555 1.00 98.12 89 GLU A C 1
ATOM 671 O O . GLU A 1 89 ? -19.938 6.892 2.080 1.00 98.12 89 GLU A O 1
ATOM 676 N N . PRO A 1 90 ? -20.128 8.207 0.265 1.00 98.38 90 PRO A N 1
ATOM 677 C CA . PRO A 1 90 ? -19.241 7.384 -0.543 1.00 98.38 90 PRO A CA 1
ATOM 678 C C . PRO A 1 90 ? -17.856 7.227 0.097 1.00 98.38 90 PRO A C 1
ATOM 680 O O . PRO A 1 90 ? -17.186 8.213 0.422 1.00 98.38 90 PRO A O 1
ATOM 683 N N . ILE A 1 91 ? -17.440 5.976 0.260 1.00 98.56 91 ILE A N 1
ATOM 684 C CA . ILE A 1 91 ? -16.162 5.569 0.826 1.00 98.56 91 ILE A CA 1
ATOM 685 C C . ILE A 1 91 ? -15.083 5.742 -0.238 1.00 98.56 91 ILE A C 1
ATOM 687 O O . ILE A 1 91 ? -15.165 5.193 -1.337 1.00 98.56 91 ILE A O 1
ATOM 691 N N . ARG A 1 92 ? -14.053 6.502 0.123 1.00 98.06 92 ARG A N 1
ATOM 692 C CA . ARG A 1 92 ? -12.845 6.693 -0.674 1.00 98.06 92 ARG A CA 1
ATOM 693 C C . ARG A 1 92 ? -11.841 5.578 -0.403 1.00 98.06 92 ARG A C 1
ATOM 695 O O . ARG A 1 92 ? -11.254 5.027 -1.332 1.00 98.06 92 ARG A O 1
ATOM 702 N N . CYS A 1 93 ? -11.605 5.282 0.873 1.00 98.06 93 CYS A N 1
ATOM 703 C CA . CYS A 1 93 ? -10.672 4.244 1.280 1.00 98.06 93 CYS A CA 1
ATOM 704 C C . CYS A 1 93 ? -11.011 3.662 2.651 1.00 98.06 93 CYS A C 1
ATOM 706 O O . CYS A 1 93 ? -11.660 4.292 3.488 1.00 98.06 93 CYS A O 1
ATOM 708 N N . THR A 1 94 ? -10.510 2.457 2.894 1.00 98.38 94 THR A N 1
ATOM 709 C CA . THR A 1 94 ? -10.419 1.878 4.235 1.00 98.38 94 THR A CA 1
ATOM 710 C C . THR A 1 94 ? -8.967 1.827 4.668 1.00 98.38 94 THR A C 1
ATOM 712 O O . THR A 1 94 ? -8.074 1.558 3.856 1.00 98.38 94 THR A O 1
ATOM 715 N N . LYS A 1 95 ? -8.736 2.049 5.959 1.00 97.94 95 LYS A N 1
ATOM 716 C CA . LYS A 1 95 ? -7.417 2.008 6.576 1.00 97.94 95 LYS A CA 1
ATOM 717 C C . LYS A 1 95 ? -7.423 0.990 7.709 1.00 97.94 95 LYS A C 1
ATOM 719 O O . LYS A 1 95 ? -8.139 1.158 8.692 1.00 97.94 95 LYS A O 1
ATOM 724 N N . LEU A 1 96 ? -6.583 -0.027 7.580 1.00 98.62 96 LEU A N 1
ATOM 725 C CA . LEU A 1 96 ? -6.172 -0.876 8.691 1.00 98.62 96 LEU A CA 1
ATOM 726 C C . LEU A 1 96 ? -4.916 -0.262 9.310 1.00 98.62 96 LEU A C 1
ATOM 728 O O . LEU A 1 96 ? -3.985 0.072 8.587 1.00 98.62 96 LEU A O 1
ATOM 732 N N . VAL A 1 97 ? -4.862 -0.108 10.625 1.00 98.12 97 VAL A N 1
ATOM 733 C CA . VAL A 1 97 ? -3.694 0.444 11.321 1.00 98.12 97 VAL A CA 1
ATOM 734 C C . VAL A 1 97 ? -3.108 -0.633 12.216 1.00 98.12 97 VAL A C 1
ATOM 736 O O . VAL A 1 97 ? -3.794 -1.123 13.111 1.00 98.12 97 VAL A O 1
ATOM 739 N N . LEU A 1 98 ? -1.842 -0.982 11.988 1.00 98.31 98 LEU A N 1
ATOM 740 C CA . LEU A 1 98 ? -1.042 -1.696 12.976 1.00 98.31 98 LEU A CA 1
ATOM 741 C C . LEU A 1 98 ? -0.481 -0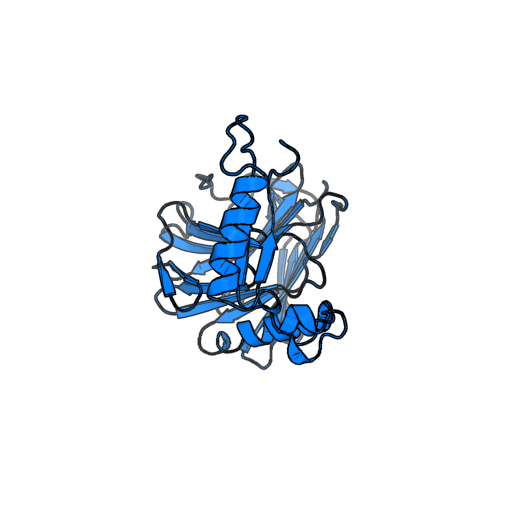.671 13.951 1.00 98.31 98 LEU A C 1
ATOM 743 O O . LEU A 1 98 ? 0.239 0.243 13.541 1.00 98.31 98 LEU A O 1
ATOM 747 N N . ARG A 1 99 ? -0.815 -0.819 15.227 1.00 97.50 99 ARG A N 1
ATOM 748 C CA . ARG A 1 99 ? -0.375 0.075 16.299 1.00 97.50 99 ARG A CA 1
ATOM 749 C C . ARG A 1 99 ? 0.660 -0.599 17.187 1.00 97.50 99 ARG A C 1
ATOM 751 O O . ARG A 1 99 ? 0.806 -1.818 17.183 1.00 97.50 99 ARG A O 1
ATOM 758 N N . GLY A 1 100 ? 1.363 0.208 17.974 1.00 96.44 100 GLY A N 1
ATOM 759 C CA . GLY A 1 100 ? 2.292 -0.291 18.986 1.00 96.44 100 GLY A CA 1
ATOM 760 C C . GLY A 1 100 ? 3.497 -1.041 18.433 1.00 96.44 100 GLY A C 1
ATOM 761 O O . GLY A 1 100 ? 4.017 -1.935 19.094 1.00 96.44 100 GLY A O 1
ATOM 762 N N . LEU A 1 101 ? 3.940 -0.695 17.225 1.00 97.62 101 LEU A N 1
ATOM 763 C CA . LEU A 1 101 ? 5.144 -1.271 16.642 1.00 97.62 101 LEU A CA 1
ATOM 764 C C . LEU A 1 101 ? 6.377 -0.782 17.411 1.00 97.62 101 LEU A C 1
ATOM 766 O O . LEU A 1 101 ? 6.483 0.399 17.756 1.00 97.62 101 LEU A O 1
ATOM 770 N N . ALA A 1 102 ? 7.320 -1.687 17.661 1.00 97.44 102 ALA A N 1
ATOM 771 C CA . ALA A 1 102 ? 8.575 -1.344 18.317 1.00 97.44 102 ALA A CA 1
ATOM 772 C C . ALA A 1 102 ? 9.398 -0.370 17.459 1.00 97.44 102 ALA A C 1
ATOM 774 O O . ALA A 1 102 ? 9.422 -0.465 16.230 1.00 97.44 102 ALA A O 1
ATOM 775 N N . THR A 1 103 ? 10.083 0.563 18.118 1.00 96.31 103 THR A N 1
ATOM 776 C CA . THR A 1 103 ? 10.984 1.536 17.491 1.00 96.31 103 THR A CA 1
ATOM 777 C C . THR A 1 103 ? 12.449 1.110 17.685 1.00 96.31 103 THR A C 1
ATOM 779 O O . THR A 1 103 ? 12.740 0.376 18.633 1.00 96.31 103 THR A O 1
ATOM 782 N N . PRO A 1 104 ? 13.388 1.518 16.806 1.00 96.50 104 PRO A N 1
ATOM 783 C CA . PRO A 1 104 ? 13.205 2.361 15.619 1.00 96.50 104 PRO A CA 1
ATOM 784 C C . PRO A 1 104 ? 12.413 1.662 14.504 1.00 96.50 104 PRO A C 1
ATOM 786 O O . PRO A 1 104 ? 12.326 0.434 14.463 1.00 96.50 104 PRO A O 1
ATOM 789 N N . LEU A 1 105 ? 11.812 2.463 13.619 1.00 98.00 105 LEU A N 1
ATOM 790 C CA . LEU A 1 105 ? 11.150 1.979 12.408 1.00 98.00 105 LEU A CA 1
ATOM 791 C C . LEU A 1 105 ? 12.078 2.182 11.213 1.00 98.00 105 LEU A C 1
ATOM 793 O O . LEU A 1 105 ? 12.534 3.298 10.965 1.00 98.00 105 LEU A O 1
ATOM 797 N N . GLU A 1 106 ? 12.292 1.131 10.433 1.00 97.94 106 GLU A N 1
ATOM 798 C CA . GLU A 1 106 ? 13.071 1.187 9.199 1.00 97.94 106 GLU A CA 1
ATOM 799 C C . GLU A 1 106 ? 12.264 0.620 8.034 1.00 97.94 106 GLU A C 1
ATOM 801 O O . GLU A 1 106 ? 11.590 -0.398 8.171 1.00 97.94 106 GLU A O 1
ATOM 806 N N . ILE A 1 107 ? 12.358 1.252 6.869 1.00 97.12 107 ILE A N 1
ATOM 807 C CA . ILE A 1 107 ? 11.816 0.742 5.609 1.00 97.12 107 ILE A CA 1
ATOM 808 C C . ILE A 1 107 ? 12.917 -0.045 4.901 1.00 97.12 107 ILE A C 1
ATOM 810 O O . ILE A 1 107 ? 14.029 0.461 4.741 1.00 97.12 107 ILE A O 1
ATOM 814 N N . VAL A 1 108 ? 12.606 -1.266 4.466 1.00 95.56 108 VAL A N 1
ATOM 815 C CA . VAL A 1 108 ? 13.529 -2.143 3.738 1.00 95.56 108 VAL A CA 1
ATOM 816 C C . VAL A 1 108 ? 13.167 -2.143 2.254 1.00 95.56 108 VAL A C 1
ATOM 818 O O . VAL A 1 108 ? 12.116 -2.643 1.859 1.00 95.56 108 VAL A O 1
ATOM 821 N N . GLU A 1 109 ? 14.053 -1.602 1.422 1.00 87.75 109 GLU A N 1
ATOM 822 C CA . GLU A 1 109 ? 13.899 -1.504 -0.032 1.00 87.75 109 GLU A CA 1
ATOM 823 C C . GLU A 1 109 ? 15.171 -2.034 -0.713 1.00 87.75 109 GLU A C 1
ATOM 825 O O . GLU A 1 109 ? 16.279 -1.593 -0.419 1.00 87.75 109 GLU A O 1
ATOM 830 N N . SER A 1 110 ? 15.028 -2.989 -1.640 1.00 82.06 110 SER A N 1
ATOM 831 C CA . SER A 1 110 ? 16.150 -3.555 -2.419 1.00 82.06 110 SER A CA 1
ATOM 832 C C . SER A 1 110 ? 17.333 -4.058 -1.569 1.00 82.06 110 SER A C 1
ATOM 834 O O . SER A 1 110 ? 18.491 -3.914 -1.951 1.00 82.06 110 SER A O 1
ATOM 836 N N . GLY A 1 111 ? 17.046 -4.630 -0.395 1.00 81.44 111 GLY A N 1
ATOM 837 C CA . GLY A 1 111 ? 18.057 -5.151 0.533 1.00 81.44 111 GLY A CA 1
ATOM 838 C C . GLY A 1 111 ? 18.714 -4.102 1.439 1.00 81.44 111 GLY A C 1
ATOM 839 O O . GLY A 1 111 ? 19.467 -4.477 2.335 1.00 81.44 111 GLY A O 1
ATOM 840 N N . ALA A 1 112 ? 18.406 -2.815 1.265 1.00 90.38 112 ALA A N 1
ATOM 841 C CA . ALA A 1 112 ? 18.862 -1.743 2.142 1.00 90.38 112 ALA A CA 1
ATOM 842 C C . ALA A 1 112 ? 17.751 -1.328 3.116 1.00 90.38 112 ALA A C 1
ATOM 844 O O . ALA A 1 112 ? 16.594 -1.180 2.724 1.00 90.38 112 ALA A O 1
ATOM 845 N N . ALA A 1 113 ? 18.109 -1.122 4.384 1.00 94.50 113 ALA A N 1
ATOM 846 C CA . ALA A 1 113 ? 17.224 -0.538 5.385 1.00 94.50 113 ALA A CA 1
ATOM 847 C C . ALA A 1 113 ? 17.507 0.964 5.511 1.00 94.50 113 ALA A C 1
ATOM 849 O O . ALA A 1 113 ? 18.664 1.389 5.474 1.00 94.50 113 ALA A O 1
ATOM 850 N N . ARG A 1 114 ? 16.452 1.764 5.655 1.00 95.75 114 ARG A N 1
ATOM 851 C CA . ARG A 1 114 ? 16.545 3.193 5.968 1.00 95.75 114 ARG A CA 1
ATOM 852 C C . ARG A 1 114 ? 15.591 3.536 7.100 1.00 95.75 114 ARG A C 1
ATOM 854 O O . ARG A 1 114 ? 14.439 3.109 7.078 1.00 95.75 114 ARG A O 1
ATOM 861 N N . GLU A 1 115 ? 16.033 4.361 8.034 1.00 96.62 115 GLU A N 1
ATOM 862 C CA . GLU A 1 115 ? 15.181 4.830 9.124 1.00 96.62 115 GLU A CA 1
ATOM 863 C C . GLU A 1 115 ? 14.007 5.679 8.599 1.00 96.62 115 GLU A C 1
ATOM 865 O O . GLU A 1 115 ? 14.118 6.417 7.607 1.00 96.62 115 GLU A O 1
ATOM 870 N N . VAL A 1 116 ? 12.854 5.550 9.254 1.00 95.38 116 VAL A N 1
ATOM 871 C CA . VAL A 1 116 ? 11.683 6.393 9.012 1.00 95.38 116 VAL A CA 1
ATOM 872 C C . VAL A 1 116 ? 11.937 7.778 9.599 1.00 95.38 116 VAL A C 1
ATOM 874 O O . VAL A 1 116 ? 12.353 7.929 10.742 1.00 95.38 116 VAL A O 1
ATOM 877 N N . ARG A 1 117 ? 11.683 8.814 8.796 1.00 92.25 117 ARG A N 1
ATOM 878 C CA . ARG A 1 117 ? 11.942 10.209 9.176 1.00 92.25 117 ARG A CA 1
ATOM 879 C C . ARG A 1 117 ? 10.985 10.678 10.271 1.00 92.25 117 ARG A C 1
ATOM 881 O O . ARG A 1 117 ? 9.894 10.142 10.432 1.00 92.25 117 ARG A O 1
ATOM 888 N N . GLU A 1 118 ? 11.353 11.772 10.937 1.00 86.19 118 GLU A N 1
ATOM 889 C CA . GLU A 1 118 ? 10.603 12.367 12.053 1.00 86.19 118 GLU A CA 1
ATOM 890 C C . GLU A 1 118 ? 9.099 12.569 11.768 1.00 86.19 118 GLU A C 1
ATOM 892 O O . GLU A 1 118 ? 8.259 12.359 12.644 1.00 86.19 118 GLU A O 1
ATOM 897 N N . PHE A 1 119 ? 8.744 12.968 10.543 1.00 87.00 119 PHE A N 1
ATOM 898 C CA . PHE A 1 119 ? 7.359 13.230 10.123 1.00 87.00 119 PHE A CA 1
ATOM 899 C C . PHE A 1 119 ? 6.654 12.019 9.494 1.00 87.00 119 PHE A C 1
ATOM 901 O O . PHE A 1 119 ? 5.566 12.167 8.939 1.00 87.00 119 PHE A O 1
ATOM 908 N N . GLY A 1 120 ? 7.264 10.838 9.573 1.00 93.62 120 GLY A N 1
ATOM 909 C CA . GLY A 1 120 ? 6.792 9.634 8.908 1.00 93.62 120 GLY A CA 1
ATOM 910 C C . GLY A 1 120 ? 7.093 9.606 7.409 1.00 93.62 120 GLY A C 1
ATOM 911 O O . GLY A 1 120 ? 7.694 10.514 6.828 1.00 93.62 120 GLY A O 1
ATOM 912 N N . GLU A 1 121 ? 6.683 8.513 6.780 1.00 94.88 121 GLU A N 1
ATOM 913 C CA . GLU A 1 121 ? 6.882 8.217 5.365 1.00 94.88 121 GLU A CA 1
ATOM 914 C C . GLU A 1 121 ? 5.595 7.640 4.778 1.00 94.88 121 GLU A C 1
ATOM 916 O O . GLU A 1 121 ? 4.938 6.814 5.407 1.00 94.88 121 GLU A O 1
ATOM 921 N N . ILE A 1 122 ? 5.260 8.038 3.549 1.00 95.69 122 ILE A N 1
ATOM 922 C CA . ILE A 1 122 ? 4.170 7.429 2.782 1.00 95.69 122 ILE A CA 1
ATOM 923 C C . ILE A 1 122 ? 4.767 6.771 1.544 1.00 95.69 122 ILE A C 1
ATOM 925 O O . ILE A 1 122 ? 5.473 7.402 0.750 1.00 95.69 122 ILE A O 1
ATOM 929 N N . LEU A 1 123 ? 4.467 5.489 1.388 1.00 95.38 123 LEU A N 1
ATOM 930 C CA . LEU A 1 123 ? 4.782 4.695 0.211 1.00 95.38 123 LEU A CA 1
ATOM 931 C C . LEU A 1 123 ? 3.476 4.402 -0.519 1.00 95.38 123 LEU A C 1
ATOM 933 O O . LEU A 1 123 ? 2.484 4.053 0.115 1.00 95.38 123 LEU A O 1
ATOM 937 N N . ALA A 1 124 ? 3.464 4.549 -1.841 1.00 96.62 124 ALA A N 1
ATOM 938 C CA . ALA A 1 124 ? 2.256 4.372 -2.638 1.00 96.62 124 ALA A CA 1
ATOM 939 C C . ALA A 1 124 ? 2.530 3.485 -3.851 1.00 96.62 124 ALA A C 1
ATOM 941 O O . ALA A 1 124 ? 3.478 3.727 -4.598 1.00 96.62 124 ALA A O 1
ATOM 942 N N . TYR A 1 125 ? 1.678 2.491 -4.069 1.00 96.81 125 TYR A N 1
ATOM 943 C CA . TYR A 1 125 ? 1.576 1.743 -5.320 1.00 96.81 125 TYR A CA 1
ATOM 944 C C . TYR A 1 125 ? 0.435 2.338 -6.163 1.00 96.81 125 TYR A C 1
ATOM 946 O O . TYR A 1 125 ? -0.629 2.592 -5.594 1.00 96.81 125 TYR A O 1
ATOM 954 N N . PRO A 1 126 ? 0.594 2.533 -7.488 1.00 94.00 126 PRO A N 1
ATOM 955 C CA . PRO A 1 126 ? 1.743 2.154 -8.323 1.00 94.00 126 PRO A CA 1
ATOM 956 C C . PRO A 1 126 ? 2.796 3.265 -8.525 1.00 94.00 126 PRO A C 1
ATOM 958 O O . PRO A 1 126 ? 3.594 3.179 -9.450 1.00 94.00 126 PRO A O 1
ATOM 961 N N . GLN A 1 127 ? 2.793 4.334 -7.718 1.00 90.00 127 GLN A N 1
ATOM 962 C CA . GLN A 1 127 ? 3.684 5.484 -7.943 1.00 90.00 127 GLN A CA 1
ATOM 963 C C . GLN A 1 127 ? 5.139 5.229 -7.519 1.00 90.00 127 GLN A C 1
ATOM 965 O O . GLN A 1 127 ? 6.048 5.267 -8.341 1.00 90.00 127 GLN A O 1
ATOM 970 N N . ARG A 1 128 ? 5.370 5.013 -6.219 1.00 89.00 128 ARG A N 1
ATOM 971 C CA . ARG A 1 128 ? 6.704 4.842 -5.617 1.00 89.00 128 ARG A CA 1
ATOM 972 C C . ARG A 1 128 ? 7.069 3.370 -5.447 1.00 89.00 128 ARG A C 1
ATOM 974 O O . ARG A 1 128 ? 8.243 3.021 -5.480 1.00 89.00 128 ARG A O 1
ATOM 981 N N . LEU A 1 129 ? 6.065 2.522 -5.244 1.00 93.62 129 LEU A N 1
ATOM 982 C CA . LEU A 1 129 ? 6.237 1.089 -5.074 1.00 93.62 129 LEU A CA 1
ATOM 983 C C . LEU A 1 129 ? 5.937 0.354 -6.390 1.00 93.62 129 LEU A C 1
ATOM 985 O O . LEU A 1 129 ? 4.860 0.566 -6.952 1.00 93.62 129 LEU A O 1
ATOM 989 N N . PRO A 1 130 ? 6.823 -0.547 -6.860 1.00 91.50 130 PRO A N 1
ATOM 990 C CA . PRO A 1 130 ? 6.587 -1.341 -8.071 1.00 91.50 130 PRO A CA 1
ATOM 991 C C . PRO A 1 130 ? 5.577 -2.479 -7.852 1.00 91.50 130 PRO A C 1
ATOM 993 O O . PRO A 1 130 ? 4.953 -2.959 -8.794 1.00 91.50 130 PRO A O 1
ATOM 996 N N . LEU A 1 131 ? 5.409 -2.913 -6.603 1.00 94.69 131 LEU A N 1
ATOM 997 C CA . LEU A 1 131 ? 4.458 -3.928 -6.159 1.00 94.69 131 LEU A CA 1
ATOM 998 C C . LEU A 1 131 ? 3.725 -3.381 -4.930 1.00 94.69 131 LEU A C 1
ATOM 1000 O O . LEU A 1 131 ? 4.320 -2.608 -4.182 1.00 94.69 131 LEU A O 1
ATOM 1004 N N . PRO A 1 132 ? 2.472 -3.779 -4.659 1.00 96.44 132 PRO A N 1
ATOM 1005 C CA . PRO A 1 132 ? 1.774 -3.368 -3.447 1.00 96.44 132 PRO A CA 1
ATOM 1006 C C . PRO A 1 132 ? 2.259 -4.201 -2.248 1.00 96.44 132 PRO A C 1
ATOM 1008 O O . PRO A 1 132 ? 1.480 -4.937 -1.652 1.00 96.44 132 PRO A O 1
ATOM 1011 N N . LEU A 1 133 ? 3.559 -4.114 -1.954 1.00 97.38 133 LEU A N 1
ATOM 1012 C CA . LEU A 1 133 ? 4.297 -4.817 -0.908 1.00 97.38 133 LEU A CA 1
ATOM 1013 C C . LEU A 1 133 ? 5.239 -3.817 -0.226 1.00 97.38 133 LEU A C 1
ATOM 1015 O O . LEU A 1 133 ? 5.974 -3.099 -0.904 1.00 97.38 133 LEU A O 1
ATOM 1019 N N . VAL A 1 134 ? 5.241 -3.805 1.104 1.00 97.50 134 VAL A N 1
ATOM 1020 C CA . VAL A 1 134 ? 6.217 -3.086 1.930 1.00 97.50 134 VAL A CA 1
ATOM 1021 C C . VAL A 1 134 ? 6.853 -4.051 2.922 1.00 97.50 134 VAL A C 1
ATOM 1023 O O . VAL A 1 134 ? 6.182 -4.941 3.447 1.00 97.50 134 VAL A O 1
ATOM 1026 N N . THR A 1 135 ? 8.138 -3.853 3.198 1.00 97.75 135 THR A N 1
ATOM 1027 C CA . THR A 1 135 ? 8.858 -4.533 4.275 1.00 97.75 135 THR A CA 1
ATOM 1028 C C . THR A 1 135 ? 9.443 -3.487 5.212 1.00 97.75 135 THR A C 1
ATOM 1030 O O . THR A 1 135 ? 10.038 -2.505 4.769 1.00 97.75 135 THR A O 1
ATOM 1033 N N . LEU A 1 136 ? 9.257 -3.698 6.508 1.00 97.75 136 LEU A N 1
ATOM 1034 C CA . LEU A 1 136 ? 9.747 -2.859 7.589 1.00 97.75 136 LEU A CA 1
ATOM 1035 C C . LEU A 1 136 ? 10.615 -3.680 8.542 1.00 97.75 136 LEU A C 1
ATOM 1037 O O . LEU A 1 136 ? 10.454 -4.897 8.641 1.00 97.75 136 LEU A O 1
ATOM 1041 N N . ARG A 1 137 ? 11.483 -3.001 9.290 1.00 97.94 137 ARG A N 1
ATOM 1042 C CA . ARG A 1 137 ? 11.996 -3.488 10.573 1.00 97.94 137 ARG A CA 1
ATOM 1043 C C . ARG A 1 137 ? 11.446 -2.604 11.682 1.00 97.94 137 ARG A C 1
ATOM 1045 O O . ARG A 1 137 ? 11.530 -1.382 11.596 1.00 97.94 137 ARG A O 1
ATOM 1052 N N . CYS A 1 138 ? 10.879 -3.223 12.705 1.00 97.50 138 CYS A N 1
ATOM 1053 C CA . CYS A 1 138 ? 10.295 -2.558 13.861 1.00 97.50 138 CYS A CA 1
ATOM 1054 C C . CYS A 1 138 ? 11.045 -3.033 15.104 1.00 97.50 138 CYS A C 1
ATOM 1056 O O . CYS A 1 138 ? 10.916 -4.192 15.490 1.00 97.50 138 CYS A O 1
ATOM 1058 N N . GLY A 1 139 ? 11.902 -2.187 15.683 1.00 96.38 139 GLY A N 1
ATOM 1059 C CA . GLY A 1 139 ? 12.782 -2.603 16.784 1.00 96.38 139 GLY A CA 1
ATOM 1060 C C . GLY A 1 139 ? 13.721 -3.757 16.398 1.00 96.38 139 GLY A C 1
ATOM 1061 O O . GLY A 1 139 ? 14.074 -4.577 17.238 1.00 96.38 139 GLY A O 1
ATOM 1062 N N . GLY A 1 140 ? 14.076 -3.855 15.111 1.00 95.75 140 GLY A N 1
ATOM 1063 C CA . GLY A 1 140 ? 14.871 -4.945 14.536 1.00 95.75 140 GLY A CA 1
ATOM 1064 C C . GLY A 1 140 ? 14.064 -6.146 14.027 1.00 95.75 140 GLY A C 1
ATOM 1065 O O . GLY A 1 140 ? 14.587 -6.922 13.229 1.00 95.75 140 GLY A O 1
ATOM 1066 N N . GLU A 1 141 ? 12.791 -6.285 14.403 1.00 96.44 141 GLU A N 1
ATOM 1067 C CA . GLU A 1 141 ? 11.944 -7.390 13.946 1.00 96.44 141 GLU A CA 1
ATOM 1068 C C . GLU A 1 141 ? 11.352 -7.102 12.555 1.00 96.44 141 GLU A C 1
ATOM 1070 O O . GLU A 1 141 ? 10.776 -6.028 12.350 1.00 96.44 141 GLU A O 1
ATOM 1075 N N . PRO A 1 142 ? 11.471 -8.017 11.575 1.00 97.38 142 PRO A N 1
ATOM 1076 C CA . PRO A 1 142 ? 10.931 -7.785 10.245 1.00 97.38 142 PRO A CA 1
ATOM 1077 C C . PRO A 1 142 ? 9.405 -7.936 10.230 1.00 97.38 142 PRO A C 1
ATOM 1079 O O . PRO A 1 142 ? 8.854 -8.887 10.784 1.00 97.38 142 PRO A O 1
ATOM 1082 N N . ILE A 1 143 ? 8.729 -7.025 9.530 1.00 98.12 143 ILE A N 1
ATOM 1083 C CA . ILE A 1 143 ? 7.296 -7.081 9.219 1.00 98.12 143 ILE A CA 1
ATOM 1084 C C . ILE A 1 143 ? 7.121 -6.816 7.726 1.00 98.12 143 ILE A C 1
ATOM 1086 O O . ILE A 1 143 ? 7.756 -5.920 7.177 1.00 98.12 143 ILE A O 1
ATOM 1090 N N . ALA A 1 144 ? 6.246 -7.555 7.054 1.00 98.06 144 ALA A N 1
ATOM 1091 C CA . ALA A 1 144 ? 5.899 -7.291 5.662 1.00 98.06 144 ALA A CA 1
ATOM 1092 C C . ALA A 1 144 ? 4.391 -7.281 5.457 1.00 98.06 144 ALA A C 1
ATOM 1094 O O . ALA A 1 144 ? 3.669 -8.061 6.071 1.00 98.06 144 ALA A O 1
ATOM 1095 N N . VAL A 1 145 ? 3.926 -6.409 4.565 1.00 98.44 145 VAL A N 1
ATOM 1096 C CA . VAL A 1 145 ? 2.512 -6.299 4.199 1.00 98.44 145 VAL A CA 1
ATOM 1097 C C . VAL A 1 145 ? 2.384 -6.249 2.691 1.00 98.44 145 VAL A C 1
ATOM 1099 O O . VAL A 1 145 ? 3.035 -5.423 2.056 1.00 98.44 145 VAL A O 1
ATOM 1102 N N . ARG A 1 146 ? 1.515 -7.085 2.118 1.00 97.88 146 ARG A N 1
ATOM 1103 C CA . ARG A 1 146 ? 1.170 -7.047 0.690 1.00 97.88 146 ARG A CA 1
ATOM 1104 C C . ARG A 1 146 ? -0.330 -7.088 0.448 1.00 97.88 146 ARG A C 1
ATOM 1106 O O . ARG A 1 146 ? -1.066 -7.657 1.246 1.00 97.88 146 ARG A O 1
ATOM 1113 N N . PHE A 1 147 ? -0.773 -6.540 -0.677 1.00 98.44 147 PHE A N 1
ATOM 1114 C CA . PHE A 1 147 ? -2.151 -6.688 -1.150 1.00 98.44 147 PHE A CA 1
ATOM 1115 C C . PHE A 1 147 ? -2.267 -7.712 -2.277 1.00 98.44 147 PHE A C 1
ATOM 1117 O O . PHE A 1 147 ? -1.501 -7.694 -3.245 1.00 98.44 147 PHE A O 1
ATOM 1124 N N . GLU A 1 148 ? -3.308 -8.534 -2.196 1.00 97.12 148 GLU A N 1
ATOM 1125 C CA . GLU A 1 148 ? -3.743 -9.455 -3.245 1.00 97.12 148 GLU A CA 1
ATOM 1126 C C . GLU A 1 148 ? -4.893 -8.856 -4.054 1.00 97.12 148 GLU A C 1
ATOM 1128 O O . GLU A 1 148 ? -6.002 -9.385 -4.111 1.00 97.12 148 GLU A O 1
ATOM 1133 N N . ASP A 1 149 ? -4.623 -7.716 -4.687 1.00 96.94 149 ASP A N 1
ATOM 1134 C CA . ASP A 1 149 ? -5.596 -7.047 -5.544 1.00 96.94 149 ASP A CA 1
ATOM 1135 C C . ASP A 1 149 ? -5.436 -7.484 -7.005 1.00 96.94 149 ASP A C 1
ATOM 1137 O O . ASP A 1 149 ? -4.376 -7.238 -7.589 1.00 96.94 149 ASP A O 1
ATOM 1141 N N . PRO A 1 150 ? -6.467 -8.069 -7.644 1.00 95.81 150 PRO A N 1
ATOM 1142 C CA . PRO A 1 150 ? -6.405 -8.397 -9.060 1.00 95.81 150 PRO A CA 1
ATOM 1143 C C . PRO A 1 150 ? -6.450 -7.167 -9.987 1.00 95.81 150 PRO A C 1
ATOM 1145 O O . PRO A 1 150 ? -6.452 -7.310 -11.208 1.00 95.81 150 PRO A O 1
ATOM 1148 N N . ARG A 1 151 ? -6.533 -5.952 -9.430 1.00 94.62 151 ARG A N 1
ATOM 1149 C CA . ARG A 1 151 ? -6.609 -4.684 -10.161 1.00 94.62 151 ARG A CA 1
ATOM 1150 C C . ARG A 1 151 ? -5.485 -3.729 -9.762 1.00 94.62 151 ARG A C 1
ATOM 1152 O O . ARG A 1 151 ? -5.008 -3.709 -8.625 1.00 94.62 151 ARG A O 1
ATOM 1159 N N . VAL A 1 152 ? -5.124 -2.844 -10.689 1.00 93.50 152 VAL A N 1
ATOM 1160 C CA . VAL A 1 152 ? -4.182 -1.743 -10.439 1.00 93.50 152 VAL A CA 1
ATOM 1161 C C . VAL A 1 152 ? -4.928 -0.564 -9.807 1.00 93.50 152 VAL A C 1
ATOM 1163 O O . VAL A 1 152 ? -5.238 0.426 -10.457 1.00 93.50 152 VAL A O 1
ATOM 1166 N N . ARG A 1 153 ? -5.268 -0.711 -8.526 1.00 94.88 153 ARG A N 1
ATOM 1167 C CA . ARG A 1 153 ? -5.789 0.371 -7.667 1.00 94.88 153 ARG A CA 1
ATOM 1168 C C . ARG A 1 153 ? -4.707 0.928 -6.756 1.00 94.88 153 ARG A C 1
ATOM 1170 O O . ARG A 1 153 ? -3.664 0.288 -6.604 1.00 94.88 153 ARG A O 1
ATOM 1177 N N . GLU A 1 154 ? -4.941 2.084 -6.156 1.00 96.69 154 GLU A N 1
ATOM 1178 C CA . GLU A 1 154 ? -3.961 2.706 -5.274 1.00 96.69 154 GLU A CA 1
ATOM 1179 C C . GLU A 1 154 ? -3.908 2.006 -3.906 1.00 96.69 154 GLU A C 1
ATOM 1181 O O . GLU A 1 154 ? -4.929 1.665 -3.309 1.00 96.69 154 GLU A O 1
ATOM 1186 N N . LYS A 1 155 ? -2.687 1.766 -3.420 1.00 97.94 155 LYS A N 1
ATOM 1187 C CA . LYS A 1 155 ? -2.428 1.265 -2.064 1.00 97.94 155 LYS A CA 1
ATOM 1188 C C . LYS A 1 155 ? -1.382 2.142 -1.426 1.00 97.94 155 LYS A C 1
ATOM 1190 O O . LYS A 1 155 ? -0.349 2.399 -2.047 1.00 97.94 155 LYS A O 1
ATOM 1195 N N . ARG A 1 156 ? -1.643 2.587 -0.203 1.00 97.94 156 ARG A N 1
ATOM 1196 C CA . ARG A 1 156 ? -0.721 3.431 0.552 1.00 97.94 156 ARG A CA 1
ATOM 1197 C C . ARG A 1 156 ? -0.326 2.751 1.849 1.00 97.94 156 ARG A C 1
ATOM 1199 O O . ARG A 1 156 ? -1.151 2.136 2.516 1.00 97.94 156 ARG A O 1
ATOM 1206 N N . PHE A 1 157 ? 0.940 2.909 2.192 1.00 97.94 157 PHE A N 1
ATOM 1207 C CA . PHE A 1 157 ? 1.513 2.488 3.456 1.00 97.94 157 PHE A CA 1
ATOM 1208 C C . PHE A 1 157 ? 2.078 3.730 4.129 1.00 97.94 157 PHE A C 1
ATOM 1210 O O . PHE A 1 157 ? 3.033 4.314 3.610 1.00 97.94 157 PHE A O 1
ATOM 1217 N N . ALA A 1 158 ? 1.465 4.167 5.226 1.00 97.06 158 ALA A N 1
ATOM 1218 C CA . ALA A 1 158 ? 1.975 5.286 6.011 1.00 97.06 158 ALA A CA 1
ATOM 1219 C C . ALA A 1 158 ? 2.658 4.743 7.264 1.00 97.06 158 ALA A C 1
ATOM 1221 O O . ALA A 1 158 ? 2.033 4.061 8.068 1.00 97.06 158 ALA A O 1
ATOM 1222 N N . VAL A 1 159 ? 3.948 5.026 7.408 1.00 97.12 159 VAL A N 1
ATOM 1223 C CA . VAL A 1 159 ? 4.770 4.570 8.530 1.00 97.12 159 VAL A CA 1
ATOM 1224 C C . VAL A 1 159 ? 5.154 5.788 9.344 1.00 97.12 159 VAL A C 1
ATOM 1226 O O . VAL A 1 159 ? 5.754 6.720 8.805 1.00 97.12 159 VAL A O 1
ATOM 1229 N N . ALA A 1 160 ? 4.809 5.807 10.625 1.00 95.56 160 ALA A N 1
ATOM 1230 C CA . ALA A 1 160 ? 5.075 6.956 11.481 1.00 95.56 160 ALA A CA 1
ATOM 1231 C C . ALA A 1 160 ? 5.181 6.557 12.952 1.00 95.56 160 ALA A C 1
ATOM 1233 O O . ALA A 1 160 ? 4.677 5.516 13.371 1.00 95.56 160 ALA A O 1
ATOM 1234 N N . ILE A 1 161 ? 5.797 7.433 13.742 1.00 94.69 161 ILE A N 1
ATOM 1235 C CA . ILE A 1 161 ? 5.727 7.383 15.201 1.00 94.69 161 ILE A CA 1
ATOM 1236 C C . ILE A 1 161 ? 4.468 8.127 15.647 1.00 94.69 161 ILE A C 1
ATOM 1238 O O . ILE A 1 161 ? 4.254 9.276 15.246 1.00 94.69 161 ILE A O 1
ATOM 1242 N N . GLU A 1 162 ? 3.640 7.489 16.471 1.00 92.44 162 GLU A N 1
ATOM 1243 C CA . GLU A 1 162 ? 2.484 8.139 17.082 1.00 92.44 162 GLU A CA 1
ATOM 1244 C C . GLU A 1 162 ? 2.966 9.272 18.000 1.00 92.44 162 GLU A C 1
ATOM 1246 O O . GLU A 1 162 ? 3.841 9.079 18.844 1.00 92.44 162 GLU A O 1
ATOM 1251 N N . ARG A 1 163 ? 2.428 10.484 17.824 1.00 90.19 163 ARG A N 1
ATOM 1252 C CA . ARG A 1 163 ? 2.865 11.673 18.585 1.00 90.19 163 ARG A CA 1
ATOM 1253 C C . ARG A 1 163 ? 1.940 12.046 19.740 1.00 90.19 163 ARG A C 1
ATOM 1255 O O . ARG A 1 163 ? 2.326 12.831 20.600 1.00 90.19 163 ARG A O 1
ATOM 1262 N N . THR A 1 164 ? 0.722 11.521 19.742 1.00 88.94 164 THR A N 1
ATOM 1263 C CA . THR A 1 164 ? -0.336 11.853 20.701 1.00 88.94 164 THR A CA 1
ATOM 1264 C C . THR A 1 164 ? -1.069 10.591 21.133 1.00 88.94 164 THR A C 1
ATOM 1266 O O . THR A 1 164 ? -0.977 9.571 20.456 1.00 88.94 164 THR A O 1
ATOM 1269 N N . GLY A 1 165 ? -1.833 10.679 22.222 1.00 88.31 165 GLY A N 1
ATOM 1270 C CA . GLY A 1 165 ? -2.597 9.548 22.747 1.00 88.31 165 GLY A CA 1
ATOM 1271 C C . GLY A 1 165 ? -1.753 8.601 23.598 1.00 88.31 165 GLY A C 1
ATOM 1272 O O . GLY A 1 165 ? -0.582 8.856 23.880 1.00 88.31 165 GLY A O 1
ATOM 1273 N N . GLU A 1 166 ? -2.358 7.496 24.020 1.00 90.19 166 GLU A N 1
ATOM 1274 C CA . GLU A 1 166 ? -1.747 6.522 24.941 1.00 90.19 166 GLU A CA 1
ATOM 1275 C C . GLU A 1 166 ? -0.550 5.775 24.337 1.00 90.19 166 GLU A C 1
ATOM 1277 O O . GLU A 1 166 ? 0.294 5.253 25.063 1.00 90.19 166 GLU A O 1
ATOM 1282 N N . ARG A 1 167 ? -0.456 5.741 23.003 1.00 91.44 167 ARG A N 1
ATOM 1283 C CA . ARG A 1 167 ? 0.613 5.067 22.257 1.00 91.44 167 ARG A CA 1
ATOM 1284 C C . ARG A 1 167 ? 1.687 6.029 21.747 1.00 91.44 167 ARG A C 1
ATOM 1286 O O . ARG A 1 167 ? 2.515 5.635 20.930 1.00 91.44 167 ARG A O 1
ATOM 1293 N N . ALA A 1 168 ? 1.710 7.271 22.239 1.00 93.38 168 ALA A N 1
ATOM 1294 C CA . ALA A 1 168 ? 2.735 8.241 21.873 1.00 93.38 168 ALA A CA 1
ATOM 1295 C C . ALA A 1 168 ? 4.156 7.668 22.068 1.00 93.38 168 ALA A C 1
ATOM 1297 O O . ALA A 1 168 ? 4.469 7.062 23.092 1.00 93.38 168 ALA A O 1
ATOM 1298 N N . GLY A 1 169 ? 5.014 7.850 21.064 1.00 93.50 169 GLY A N 1
ATOM 1299 C CA . GLY A 1 169 ? 6.368 7.294 21.004 1.00 93.50 169 GLY A CA 1
ATOM 1300 C C . GLY A 1 169 ? 6.461 5.883 20.411 1.00 93.50 169 GLY A C 1
ATOM 1301 O O . GLY A 1 169 ? 7.567 5.428 20.123 1.00 93.50 169 GLY A O 1
ATOM 1302 N N . GLN A 1 170 ? 5.336 5.200 20.184 1.00 95.75 170 GLN A N 1
ATOM 1303 C CA . GLN A 1 170 ? 5.301 3.892 19.525 1.00 95.75 170 GLN A CA 1
ATOM 1304 C C . GLN A 1 170 ? 5.145 4.044 18.010 1.00 95.75 170 GLN A C 1
ATOM 1306 O O . GLN A 1 170 ? 4.635 5.047 17.509 1.00 95.75 170 GLN A O 1
ATOM 1311 N N . GLY A 1 171 ? 5.587 3.037 17.265 1.00 96.25 171 GLY A N 1
ATOM 1312 C CA . GLY A 1 171 ? 5.423 2.996 15.823 1.00 96.25 171 GLY A CA 1
ATOM 1313 C C . GLY A 1 171 ? 4.014 2.602 15.387 1.00 96.25 171 GLY A C 1
ATOM 1314 O O . GLY A 1 171 ? 3.312 1.849 16.064 1.00 96.25 171 GLY A O 1
ATOM 1315 N N . SER A 1 172 ? 3.630 3.070 14.205 1.00 97.19 172 SER A N 1
ATOM 1316 C CA . SER A 1 172 ? 2.386 2.718 13.531 1.00 97.19 172 SER A CA 1
ATOM 1317 C C . SER A 1 172 ? 2.627 2.465 12.044 1.00 97.19 172 SER A C 1
ATOM 1319 O O . SER A 1 172 ? 3.493 3.090 11.422 1.00 97.19 172 SER A O 1
ATOM 1321 N N . LEU A 1 173 ? 1.853 1.537 11.484 1.00 98.12 173 LEU A N 1
ATOM 1322 C CA . LEU A 1 173 ? 1.759 1.296 10.049 1.00 98.12 173 LEU A CA 1
ATOM 1323 C C . LEU A 1 173 ? 0.288 1.368 9.636 1.00 98.12 173 LEU A C 1
ATOM 1325 O O . LEU A 1 173 ? -0.505 0.490 9.968 1.00 98.12 173 LEU A O 1
ATOM 1329 N N . GLU A 1 174 ? -0.066 2.395 8.875 1.00 98.19 174 GLU A N 1
ATOM 1330 C CA . GLU A 1 174 ? -1.351 2.487 8.195 1.00 98.19 174 GLU A CA 1
ATOM 1331 C C . GLU A 1 174 ? -1.282 1.744 6.858 1.00 98.19 174 GLU A C 1
ATOM 1333 O O . GLU A 1 174 ? -0.425 2.025 6.022 1.00 98.19 174 GLU A O 1
ATOM 1338 N N . ILE A 1 175 ? -2.208 0.817 6.647 1.00 98.62 175 ILE A N 1
ATOM 1339 C CA . ILE A 1 175 ? -2.368 -0.022 5.463 1.00 98.62 175 ILE A CA 1
ATOM 1340 C C . ILE A 1 175 ? -3.671 0.417 4.800 1.00 98.62 175 ILE A C 1
ATOM 1342 O O . ILE A 1 175 ? -4.767 0.120 5.280 1.00 98.62 175 ILE A O 1
ATOM 1346 N N . ILE A 1 176 ? -3.549 1.183 3.721 1.00 98.56 176 ILE A N 1
ATOM 1347 C CA . ILE A 1 176 ? -4.661 1.908 3.108 1.00 98.56 176 ILE A CA 1
ATOM 1348 C C . ILE A 1 176 ? -4.917 1.338 1.719 1.00 98.56 176 ILE A C 1
ATOM 1350 O O . ILE A 1 176 ? -4.015 1.300 0.877 1.00 98.56 176 ILE A O 1
ATOM 1354 N N . HIS A 1 177 ? -6.162 0.955 1.467 1.00 98.44 177 HIS A N 1
ATOM 1355 C CA . HIS A 1 177 ? -6.643 0.631 0.130 1.00 98.44 177 HIS A CA 1
ATOM 1356 C C . HIS A 1 177 ? -7.583 1.735 -0.351 1.00 98.44 177 HIS A C 1
ATOM 1358 O O . HIS A 1 177 ? -8.616 1.964 0.280 1.00 98.44 177 HIS A O 1
ATOM 1364 N N . GLU A 1 178 ? -7.232 2.413 -1.447 1.00 96.75 178 GLU A N 1
ATOM 1365 C CA . GLU A 1 178 ? -8.107 3.407 -2.074 1.00 96.75 178 GLU A CA 1
ATOM 1366 C C . GLU A 1 178 ? -8.900 2.778 -3.219 1.00 96.75 178 GLU A C 1
ATOM 1368 O O . GLU A 1 178 ? -8.350 2.064 -4.062 1.00 96.75 178 GLU A O 1
ATOM 1373 N N . GLU A 1 179 ? -10.206 3.043 -3.250 1.00 95.62 179 GLU A N 1
ATOM 1374 C CA . GLU A 1 179 ? -11.047 2.611 -4.359 1.00 95.62 179 GLU A CA 1
ATOM 1375 C C . GLU A 1 179 ? -10.772 3.448 -5.615 1.00 95.62 179 GLU A C 1
ATOM 1377 O O . GLU A 1 179 ? -10.295 4.583 -5.556 1.00 95.62 179 GLU A O 1
ATOM 1382 N N . ASP A 1 180 ? -11.093 2.881 -6.775 1.00 93.94 180 ASP A N 1
ATOM 1383 C CA . ASP A 1 180 ? -11.182 3.634 -8.022 1.00 93.94 180 ASP A CA 1
ATOM 1384 C C . ASP A 1 180 ? -12.125 4.837 -7.841 1.00 93.94 180 ASP A C 1
ATOM 1386 O O . ASP A 1 180 ? -13.285 4.680 -7.454 1.00 93.94 180 ASP A O 1
ATOM 1390 N N . ALA A 1 181 ? -11.636 6.042 -8.147 1.00 93.38 181 ALA A N 1
ATOM 1391 C CA . ALA A 1 181 ? -12.391 7.279 -7.968 1.00 93.38 181 ALA A CA 1
ATOM 1392 C C . ALA A 1 181 ? -13.706 7.323 -8.763 1.00 93.38 181 ALA A C 1
ATOM 1394 O O . ALA A 1 181 ? -14.630 8.043 -8.389 1.00 93.38 181 ALA A O 1
ATOM 1395 N N . SER A 1 182 ? -13.819 6.530 -9.832 1.00 94.81 182 SER A N 1
ATOM 1396 C CA . SER A 1 182 ? -15.061 6.366 -10.596 1.00 94.81 182 SER A CA 1
ATOM 1397 C C . SER A 1 182 ? -16.072 5.411 -9.945 1.00 94.81 182 SER A C 1
ATOM 1399 O O . SER A 1 182 ? -17.189 5.269 -10.440 1.00 94.81 182 SER A O 1
ATOM 1401 N N . ARG A 1 183 ? -15.693 4.739 -8.851 1.00 95.25 183 ARG A N 1
ATOM 1402 C CA . ARG A 1 183 ? -16.448 3.655 -8.205 1.00 95.25 183 ARG A CA 1
ATOM 1403 C C . ARG A 1 183 ? -16.729 3.882 -6.722 1.00 95.25 183 ARG A C 1
ATOM 1405 O O . ARG A 1 183 ? -17.160 2.945 -6.055 1.00 95.25 183 ARG A O 1
ATOM 1412 N N . PHE A 1 184 ? -16.510 5.086 -6.195 1.00 97.00 184 PHE A N 1
ATOM 1413 C CA . PHE A 1 184 ? -16.864 5.381 -4.808 1.00 97.00 184 PHE A CA 1
ATOM 1414 C C . PHE A 1 184 ? -18.346 5.094 -4.554 1.00 97.00 184 PHE A C 1
ATOM 1416 O O . PHE A 1 184 ? -19.232 5.590 -5.250 1.00 97.00 184 PHE A O 1
ATOM 1423 N N . GLY A 1 185 ? -18.602 4.288 -3.532 1.00 97.81 185 GLY A N 1
ATOM 1424 C CA . GLY A 1 185 ? -19.930 3.864 -3.115 1.00 97.81 185 GLY A CA 1
ATOM 1425 C C . GLY A 1 185 ? -20.024 3.859 -1.599 1.00 97.81 185 GLY A C 1
ATOM 1426 O O . GLY A 1 185 ? -19.029 4.045 -0.906 1.00 97.81 185 GLY A O 1
ATOM 1427 N N . ARG A 1 186 ? -21.229 3.666 -1.068 1.00 98.25 186 ARG A N 1
ATOM 1428 C CA . ARG A 1 186 ? -21.449 3.594 0.387 1.00 98.25 186 ARG A CA 1
ATOM 1429 C C . ARG A 1 186 ? -20.933 2.307 1.014 1.00 98.25 186 ARG A C 1
ATOM 1431 O O . ARG A 1 186 ? -20.785 2.252 2.224 1.00 98.25 186 ARG A O 1
ATOM 1438 N N . GLU A 1 187 ? -20.643 1.308 0.193 1.00 98.31 187 GLU A N 1
ATOM 1439 C CA . GLU A 1 187 ? -20.011 0.061 0.592 1.00 98.31 187 GLU A CA 1
ATOM 1440 C C . GLU A 1 187 ? -18.630 -0.033 -0.044 1.00 98.31 187 GLU A C 1
ATOM 1442 O O . GLU A 1 187 ? -18.436 0.343 -1.204 1.00 98.31 187 GLU A O 1
ATOM 1447 N N . HIS A 1 188 ? -17.679 -0.566 0.711 1.00 98.12 188 HIS A N 1
ATOM 1448 C CA . HIS A 1 188 ? -16.336 -0.832 0.232 1.00 98.12 188 HIS A CA 1
ATOM 1449 C C . HIS A 1 188 ? -15.828 -2.152 0.795 1.00 98.12 188 HIS A C 1
ATOM 1451 O O . HIS A 1 188 ? -15.914 -2.399 1.997 1.00 98.12 188 HIS A O 1
ATOM 1457 N N . GLU A 1 189 ? -15.250 -2.972 -0.073 1.00 97.75 189 GLU A N 1
ATOM 1458 C CA . GLU A 1 189 ? -14.527 -4.178 0.307 1.00 97.75 189 GLU A CA 1
ATOM 1459 C C . GLU A 1 189 ? -13.101 -4.072 -0.229 1.00 97.75 189 GLU A C 1
ATOM 1461 O O . GLU A 1 189 ? -12.868 -4.010 -1.443 1.00 97.75 189 GLU A O 1
ATOM 1466 N N . ALA A 1 190 ? -12.141 -4.020 0.692 1.00 97.81 190 ALA A N 1
ATOM 1467 C CA . ALA A 1 190 ? -10.739 -4.008 0.330 1.00 97.81 190 ALA A CA 1
ATOM 1468 C C . ALA A 1 190 ? -10.326 -5.402 -0.179 1.00 97.81 190 ALA A C 1
ATOM 1470 O O . ALA A 1 190 ? -10.762 -6.418 0.371 1.00 97.81 190 ALA A O 1
ATOM 1471 N N . PRO A 1 191 ? -9.454 -5.486 -1.200 1.00 97.69 191 PRO A N 1
ATOM 1472 C CA . PRO A 1 191 ? -8.835 -6.749 -1.565 1.00 97.69 191 PRO A CA 1
ATOM 1473 C C . PRO A 1 191 ? -8.055 -7.299 -0.361 1.00 97.69 191 PRO A C 1
ATOM 1475 O O . PRO A 1 191 ? -7.537 -6.507 0.436 1.00 97.69 191 PRO A O 1
ATOM 1478 N N . PRO A 1 192 ? -7.917 -8.630 -0.237 1.00 97.44 192 PRO A N 1
ATOM 1479 C CA . PRO A 1 192 ? -7.233 -9.221 0.902 1.00 97.44 192 PRO A CA 1
ATOM 1480 C C . PRO A 1 192 ? -5.818 -8.662 1.056 1.00 97.44 192 PRO A C 1
ATOM 1482 O O . PRO A 1 192 ? -5.071 -8.565 0.074 1.00 97.44 192 PRO A O 1
ATOM 1485 N N . CYS A 1 193 ? -5.439 -8.311 2.282 1.00 97.62 193 CYS A N 1
ATOM 1486 C CA . CYS A 1 193 ? -4.055 -7.990 2.606 1.00 97.62 193 CYS A CA 1
ATOM 1487 C C . CYS A 1 193 ? -3.431 -9.119 3.425 1.00 97.62 193 CYS A C 1
ATOM 1489 O O . CYS A 1 193 ? -4.109 -9.818 4.174 1.00 97.62 193 CYS A O 1
ATOM 1491 N N . VAL A 1 194 ? -2.140 -9.348 3.221 1.00 98.44 194 VAL A N 1
ATOM 1492 C CA . VAL A 1 194 ? -1.378 -10.388 3.907 1.00 98.44 194 VAL A CA 1
ATOM 1493 C C . VAL A 1 194 ? -0.280 -9.713 4.709 1.00 98.44 194 VAL A C 1
ATOM 1495 O O . VAL A 1 194 ? 0.473 -8.913 4.151 1.00 98.44 194 VAL A O 1
ATOM 1498 N N . ILE A 1 195 ? -0.208 -10.020 6.001 1.00 98.50 195 ILE A N 1
ATOM 1499 C CA . ILE A 1 195 ? 0.757 -9.462 6.947 1.00 98.50 195 ILE A CA 1
ATOM 1500 C C . ILE A 1 195 ? 1.606 -10.590 7.515 1.00 98.50 195 ILE A C 1
ATOM 1502 O O . ILE A 1 195 ? 1.075 -11.568 8.023 1.00 98.50 195 ILE A O 1
ATOM 1506 N N . ALA A 1 196 ? 2.920 -10.438 7.474 1.00 98.06 196 ALA A N 1
ATOM 1507 C CA . ALA A 1 196 ? 3.865 -11.389 8.039 1.00 98.06 196 ALA A CA 1
ATOM 1508 C C . ALA A 1 196 ? 4.818 -10.695 9.017 1.00 98.06 196 ALA A C 1
ATOM 1510 O O . ALA A 1 196 ? 5.085 -9.498 8.886 1.00 98.06 196 ALA A O 1
ATOM 1511 N N . ARG A 1 197 ? 5.338 -11.453 9.986 1.00 97.25 197 ARG A N 1
ATOM 1512 C CA . ARG A 1 197 ? 6.334 -11.018 10.975 1.00 97.25 197 ARG A CA 1
ATOM 1513 C C . ARG A 1 197 ? 7.396 -12.098 11.153 1.00 97.25 197 ARG A C 1
ATOM 1515 O O . ARG A 1 197 ? 7.087 -13.281 11.015 1.00 97.25 197 ARG A O 1
ATOM 1522 N N . GLY A 1 198 ? 8.623 -11.694 11.473 1.00 96.00 198 GLY A N 1
ATOM 1523 C CA . GLY A 1 198 ? 9.712 -12.626 11.760 1.00 96.00 198 GLY A CA 1
ATOM 1524 C C . GLY A 1 198 ? 10.031 -13.492 10.542 1.00 96.00 198 GLY A C 1
ATOM 1525 O O . GLY A 1 198 ? 10.106 -12.989 9.420 1.00 96.00 198 GLY A O 1
ATOM 1526 N N . ASP A 1 199 ? 10.166 -14.799 10.756 1.00 94.19 199 ASP A N 1
ATOM 1527 C CA . ASP A 1 199 ? 10.539 -15.754 9.706 1.00 94.19 199 ASP A CA 1
ATOM 1528 C C . ASP A 1 199 ? 9.508 -15.841 8.571 1.00 94.19 199 ASP A C 1
ATOM 1530 O O . ASP A 1 199 ? 9.886 -16.060 7.423 1.00 94.19 199 ASP A O 1
ATOM 1534 N N . ALA A 1 200 ? 8.224 -15.579 8.849 1.00 94.44 200 ALA A N 1
ATOM 1535 C CA . ALA A 1 200 ? 7.164 -15.591 7.835 1.00 94.44 200 ALA A CA 1
ATOM 1536 C C . ALA A 1 200 ? 7.302 -14.456 6.801 1.00 94.44 200 ALA A C 1
ATOM 1538 O O . ALA A 1 200 ? 6.624 -14.447 5.775 1.00 94.44 200 ALA A O 1
ATOM 1539 N N . VAL A 1 201 ? 8.166 -13.464 7.054 1.00 96.81 201 VAL A N 1
ATOM 1540 C CA . VAL A 1 201 ? 8.486 -12.430 6.061 1.00 96.81 201 VAL A CA 1
ATOM 1541 C C . VAL A 1 201 ? 9.265 -13.025 4.883 1.00 96.81 201 VAL A C 1
ATOM 1543 O O . VAL A 1 201 ? 9.135 -12.537 3.755 1.00 96.81 201 VAL A O 1
ATOM 1546 N N . ALA A 1 202 ? 10.043 -14.088 5.117 1.00 92.50 202 ALA A N 1
ATOM 1547 C CA . ALA A 1 202 ? 10.741 -14.802 4.058 1.00 92.50 202 ALA A CA 1
ATOM 1548 C C . ALA A 1 202 ? 9.718 -15.434 3.096 1.00 92.50 202 ALA A C 1
ATOM 1550 O O . ALA A 1 202 ? 8.862 -16.211 3.502 1.00 92.50 202 ALA A O 1
ATOM 1551 N N . GLY A 1 203 ? 9.791 -15.086 1.808 1.00 92.88 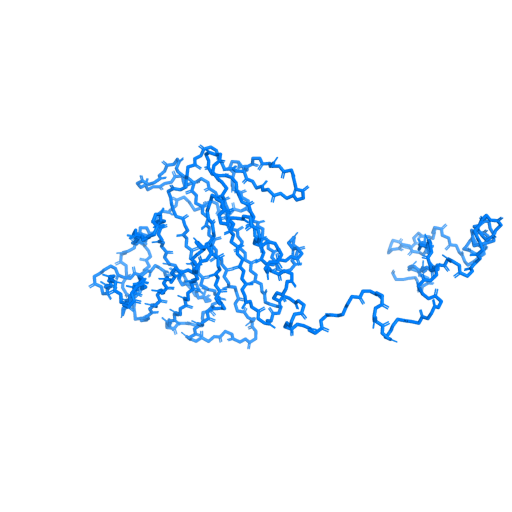203 GLY A N 1
ATOM 1552 C CA . GLY A 1 203 ? 8.870 -15.576 0.774 1.00 92.88 203 GLY A CA 1
ATOM 1553 C C . GLY A 1 203 ? 7.722 -14.627 0.412 1.00 92.88 203 GLY A C 1
ATOM 1554 O O . GLY A 1 203 ? 7.008 -14.877 -0.560 1.00 92.88 203 GLY A O 1
ATOM 1555 N N . MET A 1 204 ? 7.544 -13.505 1.123 1.00 95.50 204 MET A N 1
ATOM 1556 C CA . MET A 1 204 ? 6.487 -12.529 0.809 1.00 95.50 204 MET A CA 1
ATOM 1557 C C . MET A 1 204 ? 6.648 -11.889 -0.578 1.00 95.50 204 MET A C 1
ATOM 1559 O O . MET A 1 204 ? 5.649 -11.626 -1.256 1.00 95.50 204 MET A O 1
ATOM 1563 N N . LEU A 1 205 ? 7.888 -11.651 -1.021 1.00 95.25 205 LEU A N 1
ATOM 1564 C CA . LEU A 1 205 ? 8.176 -11.112 -2.353 1.00 95.25 205 LEU A CA 1
ATOM 1565 C C . LEU A 1 205 ? 7.832 -12.132 -3.441 1.00 95.25 205 LEU A C 1
ATOM 1567 O O . LEU A 1 205 ? 7.119 -11.812 -4.389 1.00 95.25 205 LEU A O 1
ATOM 1571 N N . GLU A 1 206 ? 8.298 -13.365 -3.284 1.00 95.19 206 GLU A N 1
ATOM 1572 C CA . GLU A 1 206 ? 8.058 -14.479 -4.194 1.00 95.19 206 GLU A CA 1
ATOM 1573 C C . GLU A 1 206 ? 6.559 -14.768 -4.316 1.00 95.19 206 GLU A C 1
ATOM 1575 O O . GLU A 1 206 ? 6.044 -14.894 -5.429 1.00 95.19 206 GLU A O 1
ATOM 1580 N N . ALA A 1 207 ? 5.833 -14.776 -3.194 1.00 95.75 207 ALA A N 1
ATOM 1581 C CA . ALA A 1 207 ? 4.381 -14.921 -3.172 1.00 95.75 207 ALA A CA 1
ATOM 1582 C C . ALA A 1 207 ? 3.681 -13.781 -3.929 1.00 95.75 207 ALA A C 1
ATOM 1584 O O . ALA A 1 207 ? 2.754 -14.031 -4.705 1.00 95.75 207 ALA A O 1
ATOM 1585 N N . GLN A 1 208 ? 4.142 -12.535 -3.765 1.00 96.50 208 GLN A N 1
ATOM 1586 C CA . GLN A 1 208 ? 3.581 -11.397 -4.493 1.00 96.50 208 GLN A CA 1
ATOM 1587 C C . GLN A 1 208 ? 3.865 -11.477 -5.997 1.00 96.50 208 GLN A C 1
ATOM 1589 O O . GLN A 1 208 ? 2.975 -11.215 -6.805 1.00 96.50 208 GLN A O 1
ATOM 1594 N N . LEU A 1 209 ? 5.079 -11.865 -6.391 1.00 95.56 209 LEU A N 1
ATOM 1595 C CA . LEU A 1 209 ? 5.440 -12.059 -7.795 1.00 95.56 209 LEU A CA 1
ATOM 1596 C C . LEU A 1 209 ? 4.611 -13.183 -8.428 1.00 95.56 209 LEU A C 1
ATOM 1598 O O . LEU A 1 209 ? 4.104 -13.011 -9.535 1.00 95.56 209 LEU A O 1
ATOM 1602 N N . ALA A 1 210 ? 4.416 -14.299 -7.721 1.00 95.69 210 ALA A N 1
ATOM 1603 C CA . ALA A 1 210 ? 3.565 -15.399 -8.168 1.00 95.69 210 ALA A CA 1
ATOM 1604 C C . ALA A 1 210 ? 2.097 -14.964 -8.319 1.00 95.69 210 ALA A C 1
ATOM 1606 O O . ALA A 1 210 ? 1.452 -15.290 -9.319 1.00 95.69 210 ALA A O 1
ATOM 1607 N N . PHE A 1 211 ? 1.579 -14.180 -7.366 1.00 96.38 211 PHE A N 1
ATOM 1608 C CA . PHE A 1 211 ? 0.239 -13.600 -7.442 1.00 96.38 211 PHE A CA 1
ATOM 1609 C C . PHE A 1 211 ? 0.075 -12.719 -8.689 1.00 96.38 211 PHE A C 1
ATOM 1611 O O . PHE A 1 211 ? -0.838 -12.945 -9.483 1.00 96.38 211 PHE A O 1
ATOM 1618 N N . VAL A 1 212 ? 0.981 -11.757 -8.894 1.00 94.75 212 VAL A N 1
ATOM 1619 C CA . VAL A 1 212 ? 0.941 -10.817 -10.026 1.00 94.75 212 VAL A CA 1
ATOM 1620 C C . VAL A 1 212 ? 1.083 -11.557 -11.359 1.00 94.75 212 VAL A C 1
ATOM 1622 O O . VAL A 1 212 ? 0.305 -11.299 -12.277 1.00 94.75 212 VAL A O 1
ATOM 1625 N N . ARG A 1 213 ? 2.007 -12.524 -11.463 1.00 94.94 213 ARG A N 1
ATOM 1626 C CA . ARG A 1 213 ? 2.169 -13.367 -12.661 1.00 94.94 213 ARG A CA 1
ATOM 1627 C C . ARG A 1 213 ? 0.866 -14.058 -13.043 1.00 94.94 213 ARG A C 1
ATOM 1629 O O . ARG A 1 213 ? 0.448 -13.975 -14.194 1.00 94.94 213 ARG A O 1
ATOM 1636 N N . ARG A 1 214 ? 0.202 -14.687 -12.070 1.00 96.12 214 ARG A N 1
ATOM 1637 C CA . ARG A 1 214 ? -1.064 -15.396 -12.284 1.00 96.12 214 ARG A CA 1
ATOM 1638 C C . ARG A 1 214 ? -2.196 -14.451 -12.684 1.00 96.12 214 ARG A C 1
ATOM 1640 O O . ARG A 1 214 ? -2.900 -14.732 -13.645 1.00 96.12 214 ARG A O 1
ATOM 1647 N N . VAL A 1 215 ? -2.388 -13.359 -11.946 1.00 96.56 215 VAL A N 1
ATOM 1648 C CA . VAL A 1 215 ? -3.517 -12.434 -12.145 1.00 96.56 215 VAL A CA 1
ATOM 1649 C C . VAL A 1 215 ? -3.432 -11.702 -13.479 1.00 96.56 215 VAL A C 1
ATOM 1651 O O . VAL A 1 215 ? -4.440 -11.574 -14.166 1.00 96.56 215 VAL A O 1
ATOM 1654 N N . PHE A 1 216 ? -2.247 -11.210 -13.838 1.00 93.38 216 PHE A N 1
ATOM 1655 C CA . PHE A 1 216 ? -2.061 -10.408 -15.048 1.00 93.38 216 PHE A CA 1
ATOM 1656 C C . PHE A 1 216 ? -1.606 -11.241 -16.253 1.00 93.38 216 PHE A C 1
ATOM 1658 O O . PHE A 1 216 ? -1.329 -10.678 -17.308 1.00 93.38 216 PHE A O 1
ATOM 1665 N N . GLY A 1 217 ? -1.512 -12.569 -16.107 1.00 93.19 217 GLY A N 1
ATOM 1666 C CA . GLY A 1 217 ? -1.075 -13.468 -17.176 1.00 93.19 217 GLY A CA 1
ATOM 1667 C C . GLY A 1 217 ? 0.333 -13.154 -17.684 1.00 93.19 217 GLY A C 1
ATOM 1668 O O . GLY A 1 217 ? 0.596 -13.277 -18.881 1.00 93.19 217 GLY A O 1
ATOM 1669 N N . LEU A 1 218 ? 1.228 -12.699 -16.799 1.00 91.75 218 LEU A N 1
ATOM 1670 C CA . LEU A 1 218 ? 2.582 -12.314 -17.192 1.00 91.75 218 LEU A CA 1
ATOM 1671 C C . LEU A 1 218 ? 3.391 -13.558 -17.552 1.00 91.75 218 LEU A C 1
ATOM 1673 O O . LEU A 1 218 ? 3.480 -14.500 -16.763 1.00 91.75 218 LEU A O 1
ATOM 1677 N N . ARG A 1 219 ? 4.023 -13.518 -18.724 1.00 91.19 219 ARG A N 1
ATOM 1678 C CA . ARG A 1 219 ? 4.985 -14.527 -19.175 1.00 91.19 219 ARG A CA 1
ATOM 1679 C C . ARG A 1 219 ? 6.407 -14.060 -18.925 1.00 91.19 219 ARG A C 1
ATOM 1681 O O . ARG A 1 219 ? 6.685 -12.857 -18.947 1.00 91.19 219 ARG A O 1
ATOM 1688 N N . ASP A 1 220 ? 7.308 -15.015 -18.736 1.00 90.06 220 ASP A N 1
ATOM 1689 C CA . ASP A 1 220 ? 8.728 -14.706 -18.662 1.00 90.06 220 ASP A CA 1
ATOM 1690 C C . ASP A 1 220 ? 9.226 -14.110 -19.978 1.00 90.06 220 ASP A C 1
ATOM 1692 O O . ASP A 1 220 ? 8.733 -14.418 -21.064 1.00 90.06 220 ASP A O 1
ATOM 1696 N N . TRP A 1 221 ? 10.233 -13.238 -19.886 1.00 89.94 221 TRP A N 1
ATOM 1697 C CA . TRP A 1 221 ? 10.788 -12.539 -21.047 1.00 89.94 221 TRP A CA 1
ATOM 1698 C C . TRP A 1 221 ? 11.178 -13.496 -22.181 1.00 89.94 221 TRP A C 1
ATOM 1700 O O . TRP A 1 221 ? 10.946 -13.202 -23.354 1.00 89.94 221 TRP A O 1
ATOM 1710 N N . ALA A 1 222 ? 11.743 -14.657 -21.844 1.00 89.38 222 ALA A N 1
ATOM 1711 C CA . ALA A 1 222 ? 12.147 -15.674 -22.811 1.00 89.38 222 ALA A CA 1
ATOM 1712 C C . ALA A 1 222 ? 10.965 -16.271 -23.601 1.00 89.38 222 ALA A C 1
ATOM 1714 O O . ALA A 1 222 ? 11.152 -16.681 -24.740 1.00 89.38 222 ALA A O 1
ATOM 1715 N N . GLU A 1 223 ? 9.754 -16.252 -23.041 1.00 91.25 223 GLU A N 1
ATOM 1716 C CA . GLU A 1 223 ? 8.556 -16.921 -23.575 1.00 91.25 223 GLU A CA 1
ATOM 1717 C C . GLU A 1 223 ? 7.558 -15.949 -24.229 1.00 91.25 223 GLU A C 1
ATOM 1719 O O . GLU A 1 223 ? 6.505 -16.347 -24.731 1.00 91.25 223 GLU A O 1
ATOM 1724 N N . ARG A 1 224 ? 7.851 -14.643 -24.196 1.00 92.88 224 ARG A N 1
ATOM 1725 C CA . ARG A 1 224 ? 6.995 -13.600 -24.776 1.00 92.88 224 ARG A CA 1
ATOM 1726 C C . ARG A 1 224 ? 7.003 -13.614 -26.306 1.00 92.88 224 ARG A C 1
ATOM 1728 O O . ARG A 1 224 ? 7.944 -13.147 -26.940 1.00 92.88 224 ARG A O 1
ATOM 1735 N N . GLU A 1 225 ? 5.931 -14.098 -26.912 1.00 91.31 225 GLU A N 1
ATOM 1736 C CA . GLU A 1 225 ? 5.764 -14.123 -28.376 1.00 91.31 225 GLU A CA 1
ATOM 1737 C C . GLU A 1 225 ? 5.418 -12.747 -28.967 1.00 91.31 225 GLU A C 1
ATOM 1739 O O . GLU A 1 225 ? 5.580 -12.519 -30.162 1.00 91.31 225 GLU A O 1
ATOM 1744 N N . ASP A 1 226 ? 4.981 -11.808 -28.127 1.00 93.19 226 ASP A N 1
ATOM 1745 C CA . ASP A 1 226 ? 4.614 -10.443 -28.510 1.00 93.19 226 ASP A CA 1
ATOM 1746 C C . ASP A 1 226 ? 5.819 -9.493 -28.643 1.00 93.19 226 ASP A C 1
ATOM 1748 O O . ASP A 1 226 ? 5.665 -8.335 -29.029 1.00 93.19 226 ASP A O 1
ATOM 1752 N N . VAL A 1 227 ? 7.030 -9.977 -28.345 1.00 92.12 227 VAL A N 1
ATOM 1753 C CA . VAL A 1 227 ? 8.281 -9.230 -28.506 1.00 92.12 227 VAL A CA 1
ATOM 1754 C C . VAL A 1 227 ? 8.994 -9.707 -29.776 1.00 92.12 227 VAL A C 1
ATOM 1756 O O . VAL A 1 227 ? 9.410 -10.869 -29.832 1.00 92.12 227 VAL A O 1
ATOM 1759 N N . PRO A 1 228 ? 9.198 -8.836 -30.784 1.00 92.25 228 PRO A N 1
ATOM 1760 C CA . PRO 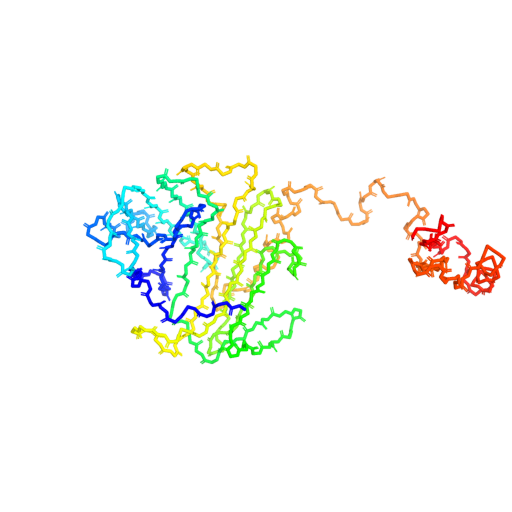A 1 228 ? 9.843 -9.233 -32.029 1.00 92.25 228 PRO A CA 1
ATOM 1761 C C . PRO A 1 228 ? 11.309 -9.625 -31.803 1.00 92.25 228 PRO A C 1
ATOM 1763 O O . PRO A 1 228 ? 11.980 -9.101 -30.911 1.00 92.25 228 PRO A O 1
ATOM 1766 N N . SER A 1 229 ? 11.830 -10.524 -32.643 1.00 92.06 229 SER A N 1
ATOM 1767 C CA . SER A 1 229 ? 13.183 -11.084 -32.498 1.00 92.06 229 SER A CA 1
ATOM 1768 C C . SER A 1 229 ? 14.276 -10.015 -32.434 1.00 92.06 229 SER A C 1
ATOM 1770 O O . SER A 1 229 ? 15.129 -10.083 -31.555 1.00 92.06 229 SER A O 1
ATOM 1772 N N . TRP A 1 230 ? 14.199 -8.979 -33.274 1.00 93.44 230 TRP A N 1
ATOM 1773 C CA . TRP A 1 230 ? 15.169 -7.878 -33.273 1.00 93.44 230 TRP A CA 1
ATOM 1774 C C . TRP A 1 230 ? 15.214 -7.130 -31.930 1.00 93.44 230 TRP A C 1
ATOM 1776 O O . TRP A 1 230 ? 16.280 -6.707 -31.495 1.00 93.44 230 TRP A O 1
ATOM 1786 N N . ALA A 1 231 ? 14.080 -7.003 -31.228 1.00 93.81 231 ALA A N 1
ATOM 1787 C CA . ALA A 1 231 ? 14.025 -6.301 -29.945 1.00 93.81 231 ALA A CA 1
ATOM 1788 C C . ALA A 1 231 ? 14.758 -7.083 -28.843 1.00 93.81 231 ALA A C 1
ATOM 1790 O O . ALA A 1 231 ? 15.316 -6.493 -27.921 1.00 93.81 231 ALA A O 1
ATOM 1791 N N . ARG A 1 232 ? 14.804 -8.416 -28.962 1.00 92.31 232 ARG A N 1
ATOM 1792 C CA . ARG A 1 232 ? 15.551 -9.301 -28.053 1.00 92.31 232 ARG A CA 1
ATOM 1793 C C . ARG A 1 232 ? 17.062 -9.174 -28.221 1.00 92.31 232 ARG A C 1
ATOM 1795 O O . ARG A 1 232 ? 17.806 -9.563 -27.328 1.00 92.31 232 ARG A O 1
ATOM 1802 N N . GLU A 1 233 ? 17.504 -8.635 -29.352 1.00 94.62 233 GLU A N 1
ATOM 1803 C CA . GLU A 1 233 ? 18.911 -8.392 -29.646 1.00 94.62 233 GLU A CA 1
ATOM 1804 C C . GLU A 1 233 ? 19.378 -7.001 -29.206 1.00 94.62 233 GLU A C 1
ATOM 1806 O O . GLU A 1 233 ? 20.571 -6.717 -29.295 1.00 94.62 233 GLU A O 1
ATOM 1811 N N . LEU A 1 234 ? 18.486 -6.125 -28.732 1.00 95.19 234 LEU A N 1
ATOM 1812 C CA . LEU A 1 234 ? 18.859 -4.779 -28.305 1.00 95.19 234 LEU A CA 1
ATOM 1813 C C . LEU A 1 234 ? 19.840 -4.818 -27.128 1.00 95.19 234 LEU A C 1
ATOM 1815 O O . LEU A 1 234 ? 19.643 -5.529 -26.144 1.00 95.19 234 LEU A O 1
ATOM 1819 N N . ARG A 1 235 ? 20.894 -4.007 -27.226 1.00 95.50 235 ARG A N 1
ATOM 1820 C CA . ARG A 1 235 ? 21.931 -3.839 -26.192 1.00 95.50 235 ARG A CA 1
ATOM 1821 C C . ARG A 1 235 ? 22.065 -2.394 -25.729 1.00 95.50 235 ARG A C 1
ATOM 1823 O O . ARG A 1 235 ? 22.594 -2.153 -24.649 1.00 95.50 235 ARG A O 1
ATOM 1830 N N . LEU A 1 236 ? 21.597 -1.444 -26.538 1.00 96.50 236 LEU A N 1
ATOM 1831 C CA . LEU A 1 236 ? 21.636 -0.018 -26.243 1.00 96.50 236 LEU A CA 1
ATOM 1832 C C . LEU A 1 236 ? 20.308 0.639 -26.631 1.00 96.50 236 LEU A C 1
ATOM 1834 O O . LEU A 1 236 ? 19.898 0.582 -27.788 1.00 96.50 236 LEU A O 1
ATOM 1838 N N . ALA A 1 237 ? 19.675 1.320 -25.678 1.00 96.25 237 ALA A N 1
ATOM 1839 C CA . ALA A 1 237 ? 18.641 2.308 -25.962 1.00 96.25 237 ALA A CA 1
ATOM 1840 C C . ALA A 1 237 ? 19.300 3.694 -25.996 1.00 96.25 237 ALA A C 1
ATOM 1842 O O . ALA A 1 237 ? 19.820 4.163 -24.983 1.00 96.25 237 ALA A O 1
ATOM 1843 N N . LEU A 1 238 ? 19.327 4.321 -27.171 1.00 96.56 238 LEU A N 1
ATOM 1844 C CA . LEU A 1 238 ? 19.952 5.617 -27.404 1.00 96.56 238 LEU A CA 1
ATOM 1845 C C . LEU A 1 238 ? 18.879 6.704 -27.483 1.00 96.56 238 LEU A C 1
ATOM 1847 O O . LEU A 1 238 ? 18.108 6.750 -28.440 1.00 96.56 238 LEU A O 1
ATOM 1851 N N . THR A 1 239 ? 18.865 7.603 -26.504 1.00 95.81 239 THR A N 1
ATOM 1852 C CA . THR A 1 239 ? 17.949 8.748 -26.488 1.00 95.81 239 THR A CA 1
ATOM 1853 C C . THR A 1 239 ? 18.593 9.960 -27.160 1.00 95.81 239 THR A C 1
ATOM 1855 O O . THR A 1 239 ? 19.590 10.493 -26.676 1.00 95.81 239 THR A O 1
ATOM 1858 N N . LEU A 1 240 ? 18.013 10.418 -28.267 1.00 95.00 240 LEU A N 1
ATOM 1859 C CA . LEU A 1 240 ? 18.478 11.549 -29.070 1.00 95.00 240 LEU A CA 1
ATOM 1860 C C . LEU A 1 240 ? 17.532 12.737 -28.880 1.00 95.00 240 LEU A C 1
ATOM 1862 O O . LEU A 1 240 ? 16.528 12.865 -29.577 1.00 95.00 240 LEU A O 1
ATOM 1866 N N . HIS A 1 241 ? 17.832 13.591 -27.905 1.00 93.06 241 HIS A N 1
ATOM 1867 C CA . HIS A 1 241 ? 16.989 14.743 -27.588 1.00 93.06 241 HIS A CA 1
ATOM 1868 C C . HIS A 1 241 ? 17.023 15.790 -28.704 1.00 93.06 241 HIS A C 1
ATOM 1870 O O . HIS A 1 241 ? 18.074 16.363 -28.985 1.00 93.06 241 HIS A O 1
ATOM 1876 N N . GLY A 1 242 ? 15.862 16.047 -29.309 1.00 93.31 242 GLY A N 1
ATOM 1877 C CA . GLY A 1 242 ? 15.663 17.110 -30.288 1.00 93.31 242 GLY A CA 1
ATOM 1878 C C . GLY A 1 242 ? 15.529 18.472 -29.621 1.00 93.31 242 GLY A C 1
ATOM 1879 O O . GLY A 1 242 ? 16.481 19.000 -29.037 1.00 93.31 242 GLY A O 1
ATOM 1880 N N . MET A 1 243 ? 14.332 19.049 -29.697 1.00 91.81 243 MET A N 1
ATOM 1881 C CA . MET A 1 243 ? 14.023 20.316 -29.048 1.00 91.81 243 MET A CA 1
ATOM 1882 C C . MET A 1 243 ? 13.460 20.101 -27.642 1.00 91.81 243 MET A C 1
ATOM 1884 O O . MET A 1 243 ? 12.671 19.195 -27.390 1.00 91.81 243 MET A O 1
ATOM 1888 N N . HIS A 1 244 ? 13.887 20.947 -26.714 1.00 89.00 244 HIS A N 1
ATOM 1889 C CA . HIS A 1 244 ? 13.306 21.069 -25.384 1.00 89.00 244 HIS A CA 1
ATOM 1890 C C . HIS A 1 244 ? 12.019 21.901 -25.422 1.00 89.00 244 HIS A C 1
ATOM 1892 O O . HIS A 1 244 ? 11.896 22.782 -26.271 1.00 89.00 244 HIS A O 1
ATOM 1898 N N . TRP A 1 245 ? 11.150 21.758 -24.417 1.00 85.38 245 TRP A N 1
ATOM 1899 C CA . TRP A 1 245 ? 9.923 22.563 -24.277 1.00 85.38 245 TRP A CA 1
ATOM 1900 C C . TRP A 1 245 ? 10.173 24.085 -24.236 1.00 85.38 245 TRP A C 1
ATOM 1902 O O . TRP A 1 245 ? 9.284 24.883 -24.510 1.00 85.38 245 TRP A O 1
ATOM 1912 N N . THR A 1 246 ? 11.401 24.517 -23.922 1.00 88.81 246 THR A N 1
ATOM 1913 C CA . THR A 1 246 ? 11.814 25.933 -23.963 1.00 88.81 246 THR A CA 1
ATOM 1914 C C . THR A 1 246 ? 12.149 26.439 -25.374 1.00 88.81 246 THR A C 1
ATOM 1916 O O . THR A 1 246 ? 12.639 27.556 -25.512 1.00 88.81 246 THR A O 1
ATOM 1919 N N . GLY A 1 247 ? 12.009 25.613 -26.415 1.00 87.69 247 GLY A N 1
ATOM 1920 C CA . GLY A 1 247 ? 12.419 25.926 -27.789 1.00 87.69 247 GLY A CA 1
ATOM 1921 C C . GLY A 1 247 ? 13.921 25.768 -28.062 1.00 87.69 247 GLY A C 1
ATOM 1922 O O . GLY A 1 247 ? 14.393 26.035 -29.165 1.00 87.69 247 GLY A O 1
ATOM 1923 N N . ARG A 1 248 ? 14.708 25.324 -27.072 1.00 90.38 248 ARG A N 1
ATOM 1924 C CA . ARG A 1 248 ? 16.144 25.071 -27.263 1.00 90.38 248 ARG A CA 1
ATOM 1925 C C . ARG A 1 248 ? 16.331 23.766 -28.027 1.00 90.38 248 ARG A C 1
ATOM 1927 O O . ARG A 1 248 ? 15.952 22.713 -27.524 1.00 90.38 248 ARG A O 1
ATOM 1934 N N . THR A 1 249 ? 16.976 23.824 -29.186 1.00 92.81 249 THR A N 1
ATOM 1935 C CA . THR A 1 249 ? 17.388 22.624 -29.929 1.00 92.81 249 THR A CA 1
ATOM 1936 C C . THR A 1 249 ? 18.709 22.098 -29.370 1.00 92.81 249 THR A C 1
ATOM 1938 O O . THR A 1 249 ? 19.688 22.843 -29.306 1.00 92.81 249 THR A O 1
ATOM 1941 N N . PHE A 1 250 ? 18.736 20.836 -28.935 1.00 92.69 250 PHE A N 1
ATOM 1942 C CA . PHE A 1 250 ? 19.969 20.144 -28.548 1.00 92.69 250 PHE A CA 1
ATOM 1943 C C . PHE A 1 250 ? 20.601 19.448 -29.751 1.00 92.69 250 PHE A C 1
ATOM 1945 O O . PHE A 1 250 ? 21.777 19.667 -30.034 1.00 92.69 250 PHE A O 1
ATOM 1952 N N . LEU A 1 251 ? 19.807 18.649 -30.467 1.00 93.62 251 LEU A N 1
ATOM 1953 C CA . LEU A 1 251 ? 20.185 18.023 -31.728 1.00 93.62 251 LEU A CA 1
ATOM 1954 C C . LEU A 1 251 ? 19.144 18.369 -32.790 1.00 93.62 251 LEU A C 1
ATOM 1956 O O . LEU A 1 251 ? 17.950 18.153 -32.592 1.00 93.62 251 LEU A O 1
ATOM 1960 N N . ASP A 1 252 ? 19.599 18.875 -33.930 1.00 93.25 252 ASP A N 1
ATOM 1961 C CA . ASP A 1 252 ? 18.809 18.821 -35.155 1.00 93.25 252 ASP A CA 1
ATOM 1962 C C . ASP A 1 252 ? 18.935 17.425 -35.797 1.00 93.25 252 ASP A C 1
ATOM 1964 O O . ASP A 1 252 ? 19.687 16.561 -35.330 1.00 93.25 252 ASP A O 1
ATOM 1968 N N . TYR A 1 253 ? 18.205 17.177 -36.884 1.00 94.56 253 TYR A N 1
ATOM 1969 C CA . TYR A 1 253 ? 18.242 15.876 -37.558 1.00 94.56 253 TYR A CA 1
ATOM 1970 C C . TYR A 1 253 ? 19.642 15.495 -38.066 1.00 94.56 253 TYR A C 1
ATOM 1972 O O . TYR A 1 253 ? 20.001 14.316 -38.056 1.00 94.56 253 TYR A O 1
ATOM 1980 N N . ALA A 1 254 ? 20.450 16.476 -38.479 1.00 96.06 254 ALA A N 1
ATOM 1981 C CA . ALA A 1 254 ? 21.817 16.233 -38.928 1.00 96.06 254 ALA A CA 1
ATOM 1982 C C . ALA A 1 254 ? 22.716 15.797 -37.760 1.00 96.06 254 ALA A C 1
ATOM 1984 O O . ALA A 1 254 ? 23.470 14.829 -37.884 1.00 96.06 254 ALA A O 1
ATOM 1985 N N . GLY A 1 255 ? 22.581 16.451 -36.607 1.00 95.88 255 GLY A N 1
ATOM 1986 C CA . GLY A 1 255 ? 23.243 16.094 -35.360 1.00 95.88 255 GLY A CA 1
ATOM 1987 C C . GLY A 1 255 ? 22.852 14.696 -34.892 1.00 95.88 255 GLY A C 1
ATOM 1988 O O . GLY A 1 255 ? 23.731 13.885 -34.606 1.00 95.88 255 GLY A O 1
ATOM 1989 N N . MET A 1 256 ? 21.556 14.367 -34.897 1.00 96.56 256 MET A N 1
ATOM 1990 C CA . MET A 1 256 ? 21.072 13.021 -34.563 1.00 96.56 256 MET A CA 1
ATOM 1991 C C . MET A 1 256 ? 21.685 11.948 -35.471 1.00 96.56 256 MET A C 1
ATOM 1993 O O . MET A 1 256 ? 22.175 10.932 -34.977 1.00 96.56 256 MET A O 1
ATOM 1997 N N . LEU A 1 257 ? 21.722 12.181 -36.789 1.00 96.12 257 LEU A N 1
ATOM 1998 C CA . LEU A 1 257 ? 22.356 11.267 -37.742 1.00 96.12 257 LEU A CA 1
ATOM 1999 C C . LEU A 1 257 ? 23.860 11.108 -37.474 1.00 96.12 257 LEU A C 1
ATOM 2001 O O . LEU A 1 257 ? 24.389 10.000 -37.573 1.00 96.12 257 LEU A O 1
ATOM 2005 N N . GLY A 1 258 ? 24.547 12.196 -37.120 1.00 97.69 258 GLY A N 1
ATOM 2006 C CA . GLY A 1 258 ? 25.955 12.170 -36.726 1.00 97.69 258 GLY A CA 1
ATOM 2007 C C . GLY A 1 258 ? 26.200 11.274 -35.511 1.00 97.69 258 GLY A C 1
ATOM 2008 O O . GLY A 1 258 ? 27.067 10.401 -35.559 1.00 97.69 258 GLY A O 1
ATOM 2009 N N . VAL A 1 259 ? 25.388 11.427 -34.458 1.00 97.19 259 VAL A N 1
ATOM 2010 C CA . VAL A 1 259 ? 25.461 10.576 -33.258 1.00 97.19 259 VAL A CA 1
ATOM 2011 C C . VAL A 1 259 ? 25.185 9.113 -33.608 1.00 97.19 259 VAL A C 1
ATOM 2013 O O . VAL A 1 259 ? 25.927 8.233 -33.177 1.00 97.19 259 VAL A O 1
ATOM 2016 N N . LEU A 1 260 ? 24.168 8.840 -34.428 1.00 96.94 260 LEU A N 1
ATOM 2017 C CA . LEU A 1 260 ? 23.841 7.475 -34.848 1.00 96.94 260 LEU A CA 1
ATOM 2018 C C . LEU A 1 260 ? 24.989 6.807 -35.602 1.00 96.94 260 LEU A C 1
ATOM 2020 O O . LEU A 1 260 ? 25.306 5.658 -35.312 1.00 96.94 260 LEU A O 1
ATOM 2024 N N . ARG A 1 261 ? 25.646 7.520 -36.524 1.00 97.25 261 ARG A N 1
ATOM 2025 C CA . ARG A 1 261 ? 26.822 7.001 -37.242 1.00 97.25 261 ARG A CA 1
ATOM 2026 C C . ARG A 1 261 ? 27.973 6.704 -36.289 1.00 97.25 261 ARG A C 1
ATOM 2028 O O . ARG A 1 261 ? 28.517 5.607 -36.323 1.00 97.25 261 ARG A O 1
ATOM 2035 N N . PHE A 1 262 ? 28.279 7.640 -35.396 1.00 97.44 262 PHE A N 1
ATOM 2036 C CA . PHE A 1 262 ? 29.321 7.463 -34.386 1.00 97.44 262 PHE A CA 1
ATOM 2037 C C . PHE A 1 262 ? 29.072 6.238 -33.489 1.00 97.44 262 PHE A C 1
ATOM 2039 O O . PHE A 1 262 ? 30.002 5.490 -33.174 1.00 97.44 262 PHE A O 1
ATOM 2046 N N . VAL A 1 263 ? 27.821 6.016 -33.076 1.00 97.75 263 VAL A N 1
ATOM 2047 C CA . VAL A 1 263 ? 27.436 4.839 -32.285 1.00 97.75 263 VAL A CA 1
ATOM 2048 C C . VAL A 1 263 ? 27.535 3.566 -33.128 1.00 97.75 263 VAL A C 1
ATOM 2050 O O . VAL A 1 263 ? 28.111 2.583 -32.663 1.00 97.75 263 VAL A O 1
ATOM 2053 N N . ALA A 1 264 ? 27.042 3.596 -34.368 1.00 96.88 264 ALA A N 1
ATOM 2054 C CA . ALA A 1 264 ? 27.034 2.452 -35.279 1.00 96.88 264 ALA A CA 1
ATOM 2055 C C . ALA A 1 264 ? 28.443 1.959 -35.668 1.00 96.88 264 ALA A C 1
ATOM 2057 O O . ALA A 1 264 ? 28.623 0.784 -35.970 1.00 96.88 264 ALA A O 1
ATOM 2058 N N . GLU A 1 265 ? 29.461 2.823 -35.611 1.00 97.50 265 GLU A N 1
ATOM 2059 C CA . GLU A 1 265 ? 30.872 2.429 -35.763 1.00 97.50 265 GLU A CA 1
ATOM 2060 C C . GLU A 1 265 ? 31.379 1.516 -34.633 1.00 97.50 265 GLU A C 1
ATOM 2062 O O . GLU A 1 265 ? 32.388 0.833 -34.795 1.00 97.50 265 GLU A O 1
ATOM 2067 N N . ARG A 1 266 ? 30.723 1.532 -33.466 1.00 97.00 266 ARG A N 1
ATOM 2068 C CA . ARG A 1 266 ? 31.174 0.848 -32.238 1.00 97.00 266 ARG A CA 1
ATOM 2069 C C . ARG A 1 266 ? 30.240 -0.278 -31.814 1.00 97.00 266 ARG A C 1
ATOM 2071 O O . ARG A 1 266 ? 30.684 -1.247 -31.205 1.00 97.00 266 ARG A O 1
ATOM 2078 N N . ILE A 1 267 ? 28.953 -0.144 -32.112 1.00 96.62 267 ILE A N 1
ATOM 2079 C CA . ILE A 1 267 ? 27.911 -1.124 -31.821 1.00 96.62 267 ILE A CA 1
ATOM 2080 C C . ILE A 1 267 ? 27.130 -1.330 -33.112 1.00 96.62 267 ILE A C 1
ATOM 2082 O O . ILE A 1 267 ? 26.605 -0.365 -33.654 1.00 96.62 267 ILE A O 1
ATOM 2086 N N . ASP A 1 268 ? 27.025 -2.576 -33.583 1.00 96.00 268 ASP A N 1
ATOM 2087 C CA . ASP A 1 268 ? 26.190 -2.905 -34.745 1.00 96.00 268 ASP A CA 1
ATOM 2088 C C . ASP A 1 268 ? 24.783 -2.311 -34.556 1.00 96.00 268 ASP A C 1
ATOM 2090 O O . ASP A 1 268 ? 24.134 -2.542 -33.530 1.00 96.00 268 ASP A O 1
ATOM 2094 N N . GLY A 1 269 ? 24.328 -1.528 -35.538 1.00 94.69 269 GLY A N 1
ATOM 2095 C CA . GLY A 1 269 ? 23.080 -0.774 -35.473 1.00 94.69 269 GLY A CA 1
ATOM 2096 C C . GLY A 1 269 ? 21.856 -1.638 -35.166 1.00 94.69 269 GLY A C 1
ATOM 2097 O O . GLY A 1 269 ? 20.921 -1.147 -34.540 1.00 94.69 269 GLY A O 1
ATOM 2098 N N . LYS A 1 270 ? 21.878 -2.940 -35.497 1.00 95.19 270 LYS A N 1
ATOM 2099 C CA . LYS A 1 270 ? 20.799 -3.880 -35.133 1.00 95.19 270 LYS A CA 1
ATOM 2100 C C . LYS A 1 270 ? 20.601 -4.043 -33.617 1.00 95.19 270 LYS A C 1
ATOM 2102 O O . LYS A 1 270 ? 19.547 -4.491 -33.181 1.00 95.19 270 LYS A O 1
ATOM 2107 N N . HIS A 1 271 ? 21.605 -3.686 -32.813 1.00 97.19 271 HIS A N 1
ATOM 2108 C CA . HIS A 1 271 ? 21.570 -3.736 -31.351 1.00 97.19 271 HIS A CA 1
ATOM 2109 C C . HIS A 1 271 ? 21.184 -2.391 -30.708 1.00 97.19 271 HIS A C 1
ATOM 2111 O O . HIS A 1 271 ? 21.194 -2.288 -29.476 1.00 97.19 271 HIS A O 1
ATOM 2117 N N . VAL A 1 272 ? 20.865 -1.364 -31.506 1.00 97.12 272 VAL A N 1
ATOM 2118 C CA . VAL A 1 272 ? 20.595 -0.000 -31.034 1.00 97.12 272 VAL A CA 1
ATOM 2119 C C . VAL A 1 272 ? 19.139 0.385 -31.296 1.00 97.12 272 VAL A C 1
ATOM 2121 O O . VAL A 1 272 ? 18.699 0.459 -32.439 1.00 97.12 272 VAL A O 1
ATOM 2124 N N . LEU A 1 273 ? 18.401 0.706 -30.232 1.00 97.00 273 LEU A N 1
ATOM 2125 C CA . LEU A 1 273 ? 17.086 1.339 -30.320 1.00 97.00 273 LEU A CA 1
ATOM 2126 C C . LEU A 1 273 ? 17.253 2.852 -30.175 1.00 97.00 273 LEU A C 1
ATOM 2128 O O . LEU A 1 273 ? 17.528 3.339 -29.081 1.00 97.00 273 LEU A O 1
ATOM 2132 N N . ALA A 1 274 ? 17.083 3.594 -31.267 1.00 96.25 274 ALA A N 1
ATOM 2133 C CA . ALA A 1 274 ? 17.115 5.052 -31.245 1.00 96.25 274 ALA A CA 1
ATOM 2134 C C . ALA A 1 274 ? 15.733 5.617 -30.884 1.00 96.25 274 ALA A C 1
ATOM 2136 O O . ALA A 1 274 ? 14.778 5.473 -31.646 1.00 96.25 274 ALA A O 1
ATOM 2137 N N . TYR A 1 275 ? 15.629 6.277 -29.733 1.00 95.00 275 TYR A N 1
ATOM 2138 C CA . TYR A 1 275 ? 14.437 7.005 -29.304 1.00 95.00 275 TYR A CA 1
ATOM 2139 C C . TYR A 1 275 ? 14.680 8.508 -29.450 1.00 95.00 275 TYR A C 1
ATOM 2141 O O . TYR A 1 275 ? 15.642 9.034 -28.896 1.00 95.00 275 TYR A O 1
ATOM 2149 N N . LEU A 1 276 ? 13.836 9.203 -30.211 1.00 94.31 276 LEU A N 1
ATOM 2150 C CA . LEU A 1 276 ? 14.031 10.611 -30.572 1.00 94.31 276 LEU A CA 1
ATOM 2151 C C . LEU A 1 276 ? 12.985 11.485 -29.859 1.00 94.31 276 LEU A C 1
ATOM 2153 O O . LEU A 1 276 ? 11.991 11.842 -30.479 1.00 94.31 276 LEU A O 1
ATOM 2157 N N . PRO A 1 277 ? 13.114 11.821 -28.565 1.00 91.94 277 PRO A N 1
ATOM 2158 C CA . PRO A 1 277 ? 12.163 12.720 -27.909 1.00 91.94 277 PRO A CA 1
ATOM 2159 C C . PRO A 1 277 ? 12.316 14.166 -28.408 1.00 91.94 277 PRO A C 1
ATOM 2161 O O . PRO A 1 277 ? 13.426 14.628 -28.673 1.00 91.94 277 PRO A O 1
ATOM 2164 N N . GLY A 1 278 ? 11.204 14.905 -28.495 1.00 88.44 278 GLY A N 1
ATOM 2165 C CA . GLY A 1 278 ? 11.215 16.326 -28.880 1.00 88.44 278 GLY A CA 1
ATOM 2166 C C . GLY A 1 278 ? 11.543 16.585 -30.357 1.00 88.44 278 GLY A C 1
ATOM 2167 O O . GLY A 1 278 ? 11.890 17.706 -30.723 1.00 88.44 278 GLY A O 1
ATOM 2168 N N . TRP A 1 279 ? 11.455 15.560 -31.212 1.00 83.44 279 TRP A N 1
ATOM 2169 C CA . TRP A 1 279 ? 11.686 15.664 -32.659 1.00 83.44 279 TRP A CA 1
ATOM 2170 C C . TRP A 1 279 ? 10.652 16.551 -33.375 1.00 83.44 279 TRP A C 1
ATOM 2172 O O . TRP A 1 279 ? 10.970 17.204 -34.364 1.00 83.44 279 TRP A O 1
ATOM 2182 N N . GLU A 1 280 ? 9.429 16.620 -32.844 1.00 80.75 280 GLU A N 1
ATOM 2183 C CA . GLU A 1 280 ? 8.320 17.427 -33.376 1.00 80.75 280 GLU A CA 1
ATOM 2184 C C . GLU A 1 280 ? 8.228 18.843 -32.777 1.00 80.75 280 GLU A C 1
ATOM 2186 O O . GLU A 1 280 ? 7.341 19.611 -33.144 1.00 80.75 280 GLU A O 1
ATOM 2191 N N . GLY A 1 281 ? 9.133 19.207 -31.862 1.00 64.38 281 GLY A N 1
ATOM 2192 C CA . GLY A 1 281 ? 9.190 20.557 -31.304 1.00 64.38 281 GLY A CA 1
ATOM 2193 C C . GLY A 1 281 ? 8.129 20.904 -30.249 1.00 64.38 281 GLY A C 1
ATOM 2194 O O . GLY A 1 281 ? 7.744 22.069 -30.156 1.00 64.38 281 GLY A O 1
ATOM 2195 N N . ARG A 1 282 ? 7.660 19.929 -29.461 1.00 55.31 282 ARG A N 1
ATOM 2196 C CA . ARG A 1 282 ? 6.780 20.149 -28.298 1.00 55.31 282 ARG A CA 1
ATOM 2197 C C . ARG A 1 282 ? 7.540 20.098 -26.978 1.00 55.31 282 ARG A C 1
ATOM 2199 O O . ARG A 1 282 ? 8.323 19.141 -26.795 1.00 55.31 282 ARG A O 1
#

Radius of gyration: 24.3 Å; chains: 1; bounding box: 56×48×64 Å

Sequence (282 aa):
MHVPSFDLRDPVFEAFGFAFSVQVVTLANVYGIDPERTRAHGEGGAFVVRASGLASAGQQERHPGSCELRVEPAPDGALRIHLRAEAPEPIRCTKLVLRGLATPLEIVESGAAREVREFGEILAYPQRLPLPLVTLRCGGEPIAVRFEDPRVREKRFAVAIERTGERAGQGSLEIIHEEDASRFGREHEAPPCVIARGDAVAGMLEAQLAFVRRVFGLRDWAEREDVPSWARELRLALTLHGMHWTGRTFLDYAGMLGVLRFVAERIDGKHVLAYLPGWEGR

pLDDT: mean 94.2, std 7.74, range [40.03, 98.69]

Secondary structure (DSSP, 8-state):
----SS------EEETTEEEEEEEEESS-EEEE-GGGEEEEEETTEEEEEES-EEETTTTEEE--EEEEEEEE-TTS-EEEEEEEEEEEEEEEEEEEEEEEPSSEEEEETTEEEEPPTT-EEEEETTT-SSSEEEEEETTEEEEEEE--SS---EEEEEEE--SSTTTTSEEEEEEEEPPTT--EEEEEEEEEEEEEGGGGTTHHHHHHHHHHHHHTPPPGGG-TTS-HHHHT--EEEE---B-TTS-BS--HHHHHHHHHHHHTTS-GGGEEEE-TTTT--

Foldseek 3Di:
DDPPPDDLQADWDDDLNWTKWKWWAFPVFIWGAAPVQWDWDDDPQKIKIKGQWIAGPSNPDIFGKIKIWIWHQDPLRKIKIKIKIFHPHFTFKMKMKTAQFADDKWWADPNDTDTADQSWDKDKPPPRDVFQKTWMQGNNKIKMKHFLDLDRFMWMWTWHARCDDPRHRGIMIITMTGDDPVDGDRMDIGGMMIMHIHPSVPCPVVVRVVSNCVSVVDDDPVPDPVQDPLNVLADEEAEAEAADLVRDGPDAPVRVVVVLVVVCVPDPSSNYHYDYPCNVPD